Protein AF-A0A3G2HX11-F1 (afdb_monomer_lite)

Foldseek 3Di:
DDCPDCPPFQQCFQDVVVVGHGVLVVLLVLLCVLQPPLSCVQADDPVSSVVVSVVLSVVCVVLVPDPQLLVQLSVQCSVPDPGRDDSVSSNCSSCVCLPLVNLLVQLLQCLVCLVVQHNGDDPDPLSVVLSVVLDSVCSNPDDCVVCVVVSVVSSVVSSVVVDDDDRDGRDPPDPDCPVVDCPVVVVVVVVVVVVVVVVVVPPDPLPVLVVCVVDVPPPDPVSVVVSCVSVPDDD

pLDDT: mean 86.19, std 14.13, range [36.5, 97.56]

Structure (mmCIF, N/CA/C/O backbone):
data_AF-A0A3G2HX11-F1
#
_entry.id   AF-A0A3G2HX11-F1
#
loop_
_atom_site.group_PDB
_atom_site.id
_atom_site.type_symbol
_atom_site.label_atom_id
_atom_site.label_alt_id
_atom_site.label_comp_id
_atom_site.label_asym_id
_atom_site.label_entity_id
_atom_site.label_seq_id
_atom_site.pdbx_PDB_ins_code
_atom_site.Cartn_x
_atom_site.Cartn_y
_atom_site.Cartn_z
_atom_site.occupancy
_atom_site.B_iso_or_equiv
_atom_site.auth_seq_id
_atom_site.auth_comp_id
_atom_site.auth_asym_id
_atom_site.auth_atom_id
_atom_site.pdbx_PDB_model_num
ATOM 1 N N . MET A 1 1 ? -26.407 20.143 -5.490 1.00 38.22 1 MET A N 1
ATOM 2 C CA . MET A 1 1 ? -27.096 18.898 -5.098 1.00 38.22 1 MET A CA 1
ATOM 3 C C . MET A 1 1 ? -26.250 17.729 -5.568 1.00 38.22 1 MET A C 1
ATOM 5 O O . MET A 1 1 ? -26.339 17.367 -6.731 1.00 38.22 1 MET A O 1
ATOM 9 N N . LEU A 1 2 ? -25.375 17.204 -4.711 1.00 36.50 2 LEU A N 1
ATOM 10 C CA . LEU A 1 2 ? -24.651 15.960 -4.971 1.00 36.50 2 LEU A CA 1
ATOM 11 C C . LEU A 1 2 ? -25.013 15.007 -3.839 1.00 36.50 2 LEU A C 1
ATOM 13 O O . LEU A 1 2 ? -24.386 14.991 -2.791 1.00 36.50 2 LEU A O 1
ATOM 17 N N . SER A 1 3 ? -26.112 14.289 -4.053 1.00 45.91 3 SER A N 1
ATOM 18 C CA . SER A 1 3 ? -26.428 13.069 -3.323 1.00 45.91 3 SER A CA 1
ATOM 19 C C . SER A 1 3 ? -25.512 11.987 -3.894 1.00 45.91 3 SER A C 1
ATOM 21 O O . SER A 1 3 ? -25.866 11.263 -4.822 1.00 45.91 3 SER A O 1
ATOM 23 N N . THR A 1 4 ? -24.269 11.951 -3.422 1.00 46.44 4 THR A N 1
ATOM 24 C CA . THR A 1 4 ? -23.484 10.718 -3.440 1.00 46.44 4 THR A CA 1
ATOM 25 C C . THR A 1 4 ? -24.174 9.799 -2.453 1.00 46.44 4 THR A C 1
ATOM 27 O O . THR A 1 4 ? -24.177 10.078 -1.260 1.00 46.44 4 THR A O 1
ATOM 30 N N . PHE A 1 5 ? -24.859 8.789 -2.983 1.00 45.25 5 PHE A N 1
ATOM 31 C CA . PHE A 1 5 ? -25.485 7.704 -2.240 1.00 45.25 5 PHE A CA 1
ATOM 32 C C . PHE A 1 5 ? -24.711 7.404 -0.953 1.00 45.25 5 PHE A C 1
ATOM 34 O O . PHE A 1 5 ? -23.539 7.034 -1.028 1.00 45.25 5 PHE A O 1
ATOM 41 N N . GLU A 1 6 ? -25.376 7.566 0.193 1.00 55.50 6 GLU A N 1
ATOM 42 C CA . GLU A 1 6 ? -24.934 7.127 1.519 1.00 55.50 6 GLU A CA 1
ATOM 43 C C . GLU A 1 6 ? -24.780 5.601 1.500 1.00 55.50 6 GLU A C 1
ATOM 45 O O . GLU A 1 6 ? -25.614 4.840 1.994 1.00 55.50 6 GLU A O 1
ATOM 50 N N . ARG A 1 7 ? -23.741 5.106 0.829 1.00 64.00 7 ARG A N 1
ATOM 51 C CA . ARG A 1 7 ? -23.383 3.702 0.889 1.00 64.00 7 ARG A CA 1
ATOM 52 C C . ARG A 1 7 ? -22.683 3.520 2.219 1.00 64.00 7 ARG A C 1
ATOM 54 O O . ARG A 1 7 ? -21.482 3.715 2.326 1.00 64.00 7 ARG A O 1
ATOM 61 N N . GLU A 1 8 ? -23.470 3.160 3.221 1.00 78.69 8 GLU A N 1
ATOM 62 C CA . GLU A 1 8 ? -22.969 2.816 4.543 1.00 78.69 8 GLU A CA 1
ATOM 63 C C . GLU A 1 8 ? -21.827 1.794 4.416 1.00 78.69 8 GLU A C 1
ATOM 65 O O . GLU A 1 8 ? -22.015 0.689 3.873 1.00 78.69 8 GLU A O 1
ATOM 70 N N . SER A 1 9 ? -20.645 2.208 4.879 1.00 89.88 9 SER A N 1
ATOM 71 C CA . SER A 1 9 ? -19.404 1.444 4.812 1.00 89.88 9 SER A CA 1
ATOM 72 C C . SER A 1 9 ? -19.581 0.062 5.436 1.00 89.88 9 SER A C 1
ATOM 74 O O . SER A 1 9 ? -20.204 -0.092 6.488 1.00 89.88 9 SER A O 1
ATOM 76 N N . ALA A 1 10 ? -19.002 -0.970 4.817 1.00 92.62 10 ALA A N 1
ATOM 77 C CA . ALA A 1 10 ? -19.034 -2.318 5.386 1.00 92.62 10 ALA A CA 1
ATOM 78 C C . ALA A 1 10 ? -18.321 -2.393 6.750 1.00 92.62 10 ALA A C 1
ATOM 80 O O . ALA A 1 10 ? -18.626 -3.276 7.551 1.00 92.62 10 ALA A O 1
ATOM 81 N N . TRP A 1 11 ? -17.409 -1.457 7.022 1.00 95.12 11 TRP A N 1
ATOM 82 C CA . TRP A 1 11 ? -16.650 -1.358 8.266 1.00 95.12 11 TRP A CA 1
ATOM 83 C C . TRP A 1 11 ? -17.492 -0.930 9.468 1.00 95.12 11 TRP A C 1
ATOM 85 O O . TRP A 1 11 ? -17.184 -1.322 10.596 1.00 95.12 11 TRP A O 1
ATOM 95 N N . LEU A 1 12 ? -18.569 -0.183 9.215 1.00 95.12 12 LEU A N 1
ATOM 96 C CA . LEU A 1 12 ? -19.490 0.345 10.225 1.00 95.12 12 LEU A CA 1
ATOM 97 C C . LEU A 1 12 ? -20.707 -0.561 10.451 1.00 95.12 12 LEU A C 1
ATOM 99 O O . LEU A 1 12 ? -21.551 -0.272 11.293 1.00 95.12 12 LEU A O 1
ATOM 103 N N . LYS A 1 13 ? -20.802 -1.687 9.735 1.00 94.25 13 LYS A N 1
ATOM 104 C CA . LYS A 1 13 ? -21.918 -2.624 9.888 1.00 94.25 13 LYS A CA 1
ATOM 105 C C . LYS A 1 13 ? -21.664 -3.614 11.025 1.00 94.25 13 LYS A C 1
ATOM 107 O O . LYS A 1 13 ? -20.569 -4.180 11.099 1.00 94.25 13 LYS A O 1
ATOM 112 N N . PRO A 1 14 ? -22.675 -3.894 11.866 1.00 94.25 14 PRO A N 1
ATOM 113 C CA . PRO A 1 14 ? -22.626 -4.961 12.857 1.00 94.25 14 PRO A CA 1
ATOM 114 C C . PRO A 1 14 ? -22.234 -6.308 12.248 1.00 94.25 14 PRO A C 1
ATOM 116 O O . PRO A 1 14 ? -22.849 -6.782 11.289 1.00 94.25 14 PRO A O 1
ATOM 119 N N . VAL A 1 15 ? -21.235 -6.963 12.836 1.00 93.75 15 VAL A N 1
ATOM 120 C CA . VAL A 1 15 ? -20.784 -8.290 12.418 1.00 93.75 15 VAL A CA 1
ATOM 121 C C . VAL A 1 15 ? -21.234 -9.321 13.458 1.00 93.75 15 VAL A C 1
ATOM 123 O O . VAL A 1 15 ? -20.793 -9.262 14.607 1.00 93.75 15 VAL A O 1
ATOM 126 N N . PRO A 1 16 ? -22.042 -10.336 13.088 1.00 92.50 16 PRO A N 1
ATOM 127 C CA . PRO A 1 16 ? -22.507 -11.358 14.033 1.00 92.50 16 PRO A CA 1
ATOM 128 C C . PRO A 1 16 ? -21.378 -12.114 14.746 1.00 92.50 16 PRO A C 1
ATOM 130 O O . PRO A 1 16 ? -21.510 -12.481 15.905 1.00 92.50 16 PRO A O 1
ATOM 133 N N . LYS A 1 17 ? -20.237 -12.310 14.070 1.00 92.12 17 LYS A N 1
ATOM 134 C CA . LYS A 1 17 ? -19.042 -12.957 14.647 1.00 92.12 17 LYS A CA 1
ATOM 135 C C . LYS A 1 17 ? -18.346 -12.126 15.732 1.00 92.12 17 LYS A C 1
ATOM 137 O O . LYS A 1 17 ? -17.445 -12.642 16.382 1.00 92.12 17 LYS A O 1
ATOM 142 N N . LEU A 1 18 ? -18.710 -10.854 15.872 1.00 92.50 18 LEU A N 1
ATOM 143 C CA . LEU A 1 18 ? -18.161 -9.916 16.849 1.00 92.50 18 LEU A CA 1
ATOM 144 C C . LEU A 1 18 ? -19.229 -9.496 17.870 1.00 92.50 18 LEU A C 1
ATOM 146 O O . LEU A 1 18 ? -19.183 -8.382 18.382 1.00 92.50 18 LEU A O 1
ATOM 150 N N . ASP A 1 19 ? -20.210 -10.366 18.131 1.00 93.25 19 ASP A N 1
ATOM 151 C CA . ASP A 1 19 ? -21.323 -10.116 19.056 1.00 93.25 19 ASP A CA 1
ATOM 152 C C . ASP A 1 19 ? -22.126 -8.850 18.706 1.00 93.25 19 ASP A C 1
ATOM 154 O O . ASP A 1 19 ? -22.576 -8.111 19.578 1.00 93.25 19 ASP A O 1
ATOM 158 N N . GLY A 1 20 ? -22.280 -8.575 17.405 1.00 92.44 20 GLY A N 1
ATOM 159 C CA . GLY A 1 20 ? -22.989 -7.395 16.904 1.00 92.44 20 GLY A CA 1
ATOM 160 C C . GLY A 1 20 ? -22.144 -6.121 16.845 1.00 92.44 20 GLY A C 1
ATOM 161 O O . GLY A 1 20 ? -22.658 -5.095 16.412 1.00 92.44 20 GLY A O 1
ATOM 162 N N . LYS A 1 21 ? -20.858 -6.177 17.210 1.00 93.94 21 LYS A N 1
ATOM 163 C CA . LYS A 1 21 ? -19.935 -5.048 17.038 1.00 93.94 21 LYS A CA 1
ATOM 164 C C . LYS A 1 21 ? -19.529 -4.855 15.582 1.00 93.94 21 LYS A C 1
ATOM 166 O O . LYS A 1 21 ? -19.492 -5.810 14.798 1.00 93.94 21 LYS A O 1
ATOM 171 N N . THR A 1 22 ? -19.177 -3.628 15.234 1.00 96.31 22 THR A N 1
ATOM 172 C CA . THR A 1 22 ? -18.618 -3.267 13.930 1.00 96.31 22 THR A CA 1
ATOM 173 C C . THR A 1 22 ? -17.140 -3.661 13.835 1.00 96.31 22 THR A C 1
ATOM 175 O O . THR A 1 22 ? -16.475 -3.980 14.830 1.00 96.31 22 THR A O 1
ATOM 178 N N . LEU A 1 23 ? -16.586 -3.646 12.618 1.00 96.31 23 LEU A N 1
ATOM 179 C CA . LEU A 1 23 ? -15.148 -3.858 12.431 1.00 96.31 23 LEU A CA 1
ATOM 180 C C . LEU A 1 23 ? -14.331 -2.689 13.000 1.00 96.31 23 LEU A C 1
ATOM 182 O O . LEU A 1 23 ? -13.232 -2.923 13.506 1.00 96.31 23 LEU A O 1
ATOM 186 N N . MET A 1 24 ? -14.870 -1.466 12.966 1.00 96.75 24 MET A N 1
ATOM 187 C CA . MET A 1 24 ? -14.227 -0.282 13.547 1.00 96.75 24 MET A CA 1
ATOM 188 C C . MET A 1 24 ? -14.180 -0.337 15.074 1.00 96.75 24 MET A C 1
ATOM 190 O O . MET A 1 24 ? -13.116 -0.120 15.654 1.00 96.75 24 MET A O 1
ATOM 194 N N . GLU A 1 25 ? -15.267 -0.747 15.728 1.00 95.75 25 GLU A N 1
ATOM 195 C CA . GLU A 1 25 ? -15.294 -0.963 17.180 1.00 95.75 25 GLU A CA 1
ATOM 196 C C . GLU A 1 25 ? -14.310 -2.063 17.597 1.00 95.75 25 GLU A C 1
ATOM 198 O O . GLU A 1 25 ? -13.615 -1.966 18.614 1.00 95.75 25 GLU A O 1
ATOM 203 N N . HIS A 1 26 ? -14.213 -3.125 16.790 1.00 96.12 26 HIS A N 1
ATOM 204 C CA . HIS A 1 26 ? -13.222 -4.165 17.020 1.00 96.12 26 HIS A CA 1
ATOM 205 C C . HIS A 1 26 ? -11.799 -3.627 16.865 1.00 96.12 26 HIS A C 1
ATOM 207 O O . HIS A 1 26 ? -10.971 -3.859 17.747 1.00 96.12 26 HIS A O 1
ATOM 213 N N . LEU A 1 27 ? -11.509 -2.878 15.796 1.00 96.69 27 LEU A N 1
ATOM 214 C CA . LEU A 1 27 ? -10.209 -2.239 15.590 1.00 96.69 27 LEU A CA 1
ATOM 215 C C . LEU A 1 27 ? -9.854 -1.319 16.762 1.00 96.69 27 LEU A C 1
ATOM 217 O O . LEU A 1 27 ? -8.757 -1.440 17.304 1.00 96.69 27 LEU A O 1
ATOM 221 N N . TYR A 1 28 ? -10.789 -0.487 17.220 1.00 95.69 28 TYR A N 1
ATOM 222 C CA . TYR A 1 28 ? -10.599 0.363 18.391 1.00 95.69 28 TYR A CA 1
ATOM 223 C C . TYR A 1 28 ? -10.166 -0.450 19.614 1.00 95.69 28 TYR A C 1
ATOM 225 O O . TYR A 1 28 ? -9.150 -0.139 20.233 1.00 95.69 28 TYR A O 1
ATOM 233 N N . ALA A 1 29 ? -10.880 -1.534 19.935 1.00 94.88 29 ALA A N 1
ATOM 234 C CA . ALA A 1 29 ? -10.547 -2.385 21.077 1.00 94.88 29 ALA A CA 1
ATOM 235 C C . ALA A 1 29 ? -9.164 -3.046 20.934 1.00 94.88 29 ALA A C 1
ATOM 237 O O . ALA A 1 29 ? -8.437 -3.211 21.917 1.00 94.88 29 ALA A O 1
ATOM 238 N N . ARG A 1 30 ? -8.770 -3.417 19.708 1.00 96.00 30 ARG A N 1
ATOM 239 C CA . ARG A 1 30 ? -7.432 -3.962 19.428 1.00 96.00 30 ARG A CA 1
ATOM 240 C C . ARG A 1 30 ? -6.336 -2.911 19.610 1.00 96.00 30 ARG A C 1
ATOM 242 O O . ARG A 1 30 ? -5.292 -3.249 20.166 1.00 96.00 30 ARG A O 1
ATOM 249 N N . MET A 1 31 ? -6.573 -1.674 19.177 1.00 96.19 31 MET A N 1
ATOM 250 C CA . MET A 1 31 ? -5.637 -0.556 19.338 1.00 96.19 31 MET A CA 1
ATOM 251 C C . MET A 1 31 ? -5.525 -0.114 20.798 1.00 96.19 31 MET A C 1
ATOM 253 O O . MET A 1 31 ? -4.416 0.136 21.265 1.00 96.19 31 MET A O 1
ATOM 257 N N . ASP A 1 32 ? -6.629 -0.118 21.548 1.00 94.75 32 ASP A N 1
ATOM 258 C CA . ASP A 1 32 ? -6.630 0.166 22.986 1.00 94.75 32 ASP A CA 1
ATOM 259 C C . ASP A 1 32 ? -5.790 -0.847 23.771 1.00 94.75 32 ASP A C 1
ATOM 261 O O . ASP A 1 32 ? -4.966 -0.479 24.606 1.00 94.75 32 ASP A O 1
ATOM 265 N N . GLY A 1 33 ? -5.939 -2.136 23.454 1.00 94.88 33 GLY A N 1
ATOM 266 C CA . GLY A 1 33 ? -5.116 -3.184 24.056 1.00 94.88 33 GLY A CA 1
ATOM 267 C C . GLY A 1 33 ? -3.636 -3.096 23.669 1.00 94.88 33 GLY A C 1
ATOM 268 O O . GLY A 1 33 ? -2.780 -3.512 24.447 1.00 94.88 33 GLY A O 1
ATOM 269 N N . LEU A 1 34 ? -3.325 -2.567 22.479 1.00 95.06 34 LEU A N 1
ATOM 270 C CA . LEU A 1 34 ? -1.951 -2.400 22.004 1.00 95.06 34 LEU A CA 1
ATOM 271 C C . LEU A 1 34 ? -1.267 -1.164 22.604 1.00 95.06 34 LEU A C 1
ATOM 273 O O . LEU A 1 34 ? -0.078 -1.212 22.914 1.00 95.06 34 LEU A O 1
ATOM 277 N N . TYR A 1 35 ? -2.021 -0.087 22.815 1.00 95.44 35 TYR A N 1
ATOM 278 C CA . TYR A 1 35 ? -1.525 1.176 23.351 1.00 95.44 35 TYR A CA 1
ATOM 279 C C . TYR A 1 35 ? -2.356 1.649 24.554 1.00 95.44 35 TYR A C 1
ATOM 281 O O . TYR A 1 35 ? -3.013 2.697 24.472 1.00 95.44 35 TYR A O 1
ATOM 289 N N . PRO A 1 36 ? -2.319 0.924 25.690 1.00 91.56 36 PRO A N 1
ATOM 290 C CA . PRO A 1 36 ? -3.173 1.230 26.830 1.00 91.56 36 PRO A CA 1
ATOM 291 C C . PRO A 1 36 ? -2.977 2.667 27.321 1.00 91.56 36 PRO A C 1
ATOM 293 O O . PRO A 1 36 ? -1.852 3.138 27.497 1.00 91.56 36 PRO A O 1
ATOM 296 N N . GLY A 1 37 ? -4.083 3.384 27.521 1.00 90.75 37 GLY A N 1
ATOM 297 C CA . GLY A 1 37 ? -4.095 4.782 27.969 1.00 90.75 37 GLY A CA 1
ATOM 298 C C . GLY A 1 37 ? -3.752 5.798 26.873 1.00 90.75 37 GLY A C 1
ATOM 299 O O . GLY A 1 37 ? -4.481 6.775 26.719 1.00 90.75 37 GLY A O 1
ATOM 300 N N . LYS A 1 38 ? -2.711 5.543 26.068 1.00 93.81 38 LYS A N 1
ATOM 301 C CA . LYS A 1 38 ? -2.293 6.415 24.953 1.00 93.81 38 LYS A CA 1
ATOM 302 C C . LYS A 1 38 ? -3.322 6.464 23.824 1.00 93.81 38 LYS A C 1
ATOM 304 O O . LYS A 1 38 ? -3.525 7.510 23.222 1.00 93.81 38 LYS A O 1
ATOM 309 N N . TRP A 1 39 ? -3.964 5.336 23.513 1.00 94.12 39 TRP A N 1
ATOM 310 C CA . TRP A 1 39 ? -5.002 5.316 22.483 1.00 94.12 39 TRP A CA 1
ATOM 311 C C . TRP A 1 39 ? -6.229 6.104 22.928 1.00 94.12 39 TRP A C 1
ATOM 313 O O . TRP A 1 39 ? -6.679 6.996 22.216 1.00 94.12 39 TRP A O 1
ATOM 323 N N . LYS A 1 40 ? -6.711 5.855 24.153 1.00 90.94 40 LYS A N 1
ATOM 324 C CA . LYS A 1 40 ? -7.877 6.556 24.713 1.00 90.94 40 LYS A CA 1
ATOM 325 C C . LYS A 1 40 ? -7.694 8.066 24.771 1.00 90.94 40 LYS A C 1
ATOM 327 O O . LYS A 1 40 ? -8.660 8.783 24.540 1.00 90.94 40 LYS A O 1
ATOM 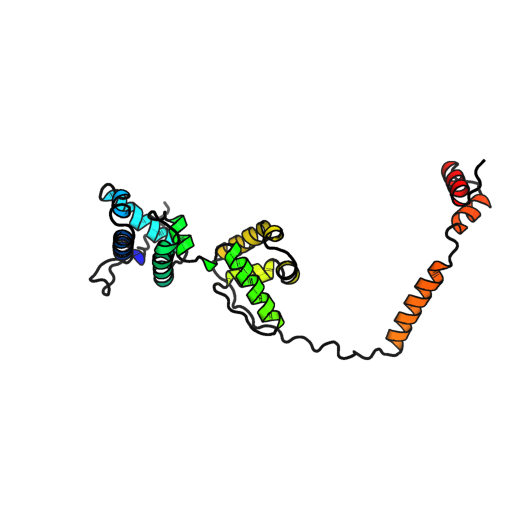332 N N . SER A 1 41 ? -6.480 8.559 25.037 1.00 92.25 41 SER A N 1
ATOM 333 C CA . SER A 1 41 ? -6.230 10.005 25.102 1.00 92.25 41 SER A CA 1
ATOM 334 C C . SER A 1 41 ? -6.471 10.745 23.782 1.00 92.25 41 SER A C 1
ATOM 336 O O . SER A 1 41 ? -6.628 11.961 23.812 1.00 92.25 41 SER A O 1
ATOM 338 N N . ASN A 1 42 ? -6.549 10.041 22.646 1.00 89.19 42 ASN A N 1
ATOM 339 C CA . ASN A 1 42 ? -6.868 10.648 21.351 1.00 89.19 42 ASN A CA 1
ATOM 340 C C . ASN A 1 42 ? -8.365 10.970 21.184 1.00 89.19 42 ASN A C 1
ATOM 342 O O . ASN A 1 42 ? -8.733 11.702 20.268 1.00 89.19 42 ASN A O 1
ATOM 346 N N . PHE A 1 43 ? -9.232 10.443 22.055 1.00 91.31 43 PHE A N 1
ATOM 347 C CA . PHE A 1 43 ? -10.685 10.516 21.908 1.00 91.31 43 PHE A CA 1
ATOM 348 C C . PHE A 1 43 ? -11.302 11.309 23.057 1.00 91.31 43 PHE A C 1
ATOM 350 O O . PHE A 1 43 ? -11.638 10.764 24.109 1.00 91.31 43 PHE A O 1
ATOM 357 N N . VAL A 1 44 ? -11.459 12.618 22.855 1.00 89.81 44 VAL A N 1
ATOM 358 C CA . VAL A 1 44 ? -12.133 13.496 23.818 1.00 89.81 44 VAL A CA 1
ATOM 359 C C . VAL A 1 44 ? -13.594 13.665 23.404 1.00 89.81 44 VAL A C 1
ATOM 361 O O . VAL A 1 44 ? -13.924 14.484 22.550 1.00 89.81 44 VAL A O 1
ATOM 364 N N . GLY A 1 45 ? -14.470 12.876 24.028 1.00 87.75 45 GLY A N 1
ATOM 365 C CA . GLY A 1 45 ? -15.914 12.903 23.792 1.00 87.75 45 GLY A CA 1
ATOM 366 C C . GLY A 1 45 ? -16.385 12.010 22.639 1.00 87.75 45 GLY A C 1
ATOM 367 O O . GLY A 1 45 ? -15.599 11.495 21.846 1.00 87.75 45 GLY A O 1
ATOM 368 N N . GLU A 1 46 ? -17.701 11.828 22.555 1.00 86.75 46 GLU A N 1
ATOM 369 C CA . GLU A 1 46 ? -18.352 10.907 21.609 1.00 86.75 46 GLU A CA 1
ATOM 370 C C . GLU A 1 46 ? -18.159 11.323 20.141 1.00 86.75 46 GLU A C 1
ATOM 372 O O . GLU A 1 46 ? -17.918 10.482 19.277 1.00 86.75 46 GLU A O 1
ATOM 377 N N . 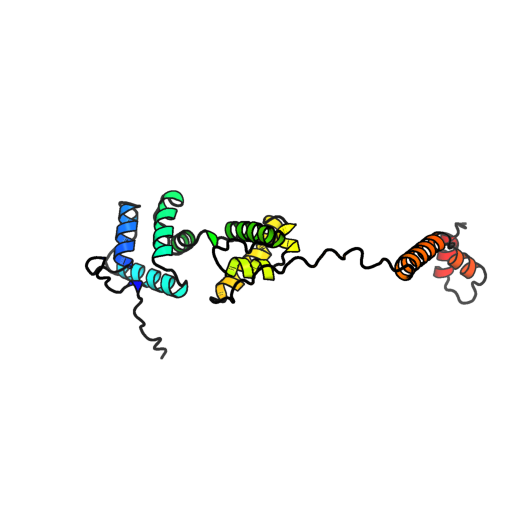ALA A 1 47 ? -18.151 12.631 19.864 1.00 90.38 47 ALA A N 1
ATOM 378 C CA . ALA A 1 47 ? -17.918 13.157 18.520 1.00 90.38 47 ALA A CA 1
ATOM 379 C C . ALA A 1 47 ? -16.528 12.790 17.970 1.00 90.38 47 ALA A C 1
ATOM 381 O O . ALA A 1 47 ? -16.393 12.518 16.781 1.00 90.38 47 ALA A O 1
ATOM 382 N N . ALA A 1 48 ? -15.495 12.741 18.821 1.00 91.56 48 ALA A N 1
ATOM 383 C CA . ALA A 1 48 ? -14.147 12.367 18.392 1.00 91.56 48 ALA A CA 1
ATOM 384 C C . ALA A 1 48 ? -14.076 10.897 17.952 1.00 91.56 48 ALA A C 1
ATOM 386 O O . ALA A 1 48 ? -13.410 10.582 16.968 1.00 91.56 48 ALA A O 1
ATOM 387 N N . MET A 1 49 ? -14.789 10.016 18.659 1.00 91.88 49 MET A N 1
ATOM 388 C CA . MET A 1 49 ? -14.889 8.600 18.308 1.00 91.88 49 MET A CA 1
ATOM 389 C C . MET A 1 49 ? -15.632 8.413 16.982 1.00 91.88 49 MET A C 1
ATOM 391 O O . MET A 1 49 ? -15.092 7.797 16.070 1.00 91.88 49 MET A O 1
ATOM 395 N N . SER A 1 50 ? -16.811 9.026 16.838 1.00 91.25 50 SER A N 1
ATOM 396 C CA . SER A 1 50 ? -17.609 8.941 15.605 1.00 91.25 50 SER A CA 1
ATOM 397 C C . SER A 1 50 ? -16.853 9.479 14.382 1.00 91.25 50 SER A C 1
ATOM 399 O O . SER A 1 50 ? -16.807 8.826 13.341 1.00 91.25 50 SER A O 1
ATOM 401 N N . ASN A 1 51 ? -16.167 10.620 14.524 1.00 92.75 51 ASN A N 1
ATOM 402 C CA . ASN A 1 51 ? -15.350 11.187 13.449 1.00 92.75 51 ASN A CA 1
ATOM 403 C C . ASN A 1 51 ? -14.190 10.266 13.053 1.00 92.75 51 ASN A C 1
ATOM 405 O O . ASN A 1 51 ? -13.867 10.158 11.873 1.00 92.75 51 ASN A O 1
ATOM 409 N N . TRP A 1 52 ? -13.550 9.612 14.025 1.00 95.00 52 TRP A N 1
ATOM 410 C CA . TRP A 1 52 ? -12.482 8.655 13.747 1.00 95.00 52 TRP A CA 1
ATOM 411 C C . TRP A 1 52 ? -13.001 7.422 13.009 1.00 95.00 52 TRP A C 1
ATOM 413 O O . TRP A 1 52 ? -12.403 7.036 12.007 1.00 95.00 52 TRP A O 1
ATOM 423 N N . GLU A 1 53 ? -14.111 6.837 13.469 1.00 94.50 53 GLU A N 1
ATOM 424 C CA . GLU A 1 53 ? -14.713 5.664 12.832 1.00 94.50 53 GLU A CA 1
ATOM 425 C C . GLU A 1 53 ? -15.083 5.950 11.378 1.00 94.50 53 GLU A C 1
ATOM 427 O O . GLU A 1 53 ? -14.718 5.171 10.499 1.00 94.50 53 GLU A O 1
ATOM 432 N N . GLN A 1 54 ? -15.742 7.084 11.121 1.00 94.12 54 GLN A N 1
ATOM 433 C CA . GLN A 1 54 ? -16.142 7.493 9.774 1.00 94.12 54 GLN A CA 1
ATOM 434 C C . GLN A 1 54 ? -14.928 7.751 8.881 1.00 94.12 54 GLN A C 1
ATOM 436 O O . GLN A 1 54 ? -14.801 7.118 7.837 1.00 94.12 54 GLN A O 1
ATOM 441 N N . ALA A 1 55 ? -13.989 8.596 9.318 1.00 94.25 55 ALA A N 1
ATOM 442 C CA . ALA A 1 55 ? -12.829 8.958 8.504 1.00 94.25 55 ALA A CA 1
ATOM 443 C C . ALA A 1 55 ? -11.945 7.747 8.160 1.00 94.25 55 ALA A C 1
ATOM 445 O O . ALA A 1 55 ? -11.405 7.655 7.059 1.00 94.25 55 ALA A O 1
ATOM 446 N N . TRP A 1 56 ? -11.777 6.807 9.095 1.00 97.06 56 TRP A N 1
ATOM 447 C CA . TRP A 1 56 ? -10.997 5.595 8.840 1.00 97.06 56 TRP A CA 1
ATOM 448 C C . TRP A 1 56 ? -11.759 4.596 7.969 1.00 97.06 56 TRP A C 1
ATOM 450 O O . TRP A 1 56 ? -11.148 3.989 7.094 1.00 97.06 56 TRP A O 1
ATOM 460 N N . ALA A 1 57 ? -13.069 4.432 8.172 1.00 96.69 57 ALA A N 1
ATOM 461 C CA . ALA A 1 57 ? -13.895 3.560 7.340 1.00 96.69 57 ALA A CA 1
ATOM 462 C C . ALA A 1 57 ? -13.943 4.037 5.879 1.00 96.69 57 ALA A C 1
ATOM 464 O O . ALA A 1 57 ? -13.771 3.224 4.972 1.00 96.69 57 ALA A O 1
ATOM 465 N N . GLU A 1 58 ? -14.106 5.345 5.657 1.00 95.00 58 GLU A N 1
ATOM 466 C CA . GLU A 1 58 ? -14.051 5.966 4.328 1.00 95.00 58 GLU A CA 1
ATOM 467 C C . GLU A 1 58 ? -12.700 5.708 3.659 1.00 95.00 58 GLU A C 1
ATOM 469 O O . GLU A 1 58 ? -12.652 5.163 2.557 1.00 95.00 58 GLU A O 1
ATOM 474 N N . ALA A 1 59 ? -11.595 5.983 4.359 1.00 95.19 59 ALA A N 1
ATOM 475 C CA . ALA A 1 59 ? -10.260 5.724 3.829 1.00 95.19 59 ALA A CA 1
ATOM 476 C C . ALA A 1 59 ? -10.020 4.234 3.531 1.00 95.19 59 ALA A C 1
ATOM 478 O O . ALA A 1 59 ? -9.374 3.894 2.542 1.00 95.19 59 ALA A O 1
ATOM 479 N N . PHE A 1 60 ? -10.546 3.321 4.354 1.00 96.00 60 PHE A N 1
ATOM 480 C CA . PHE A 1 60 ? -10.440 1.885 4.098 1.00 96.00 60 PHE A CA 1
ATOM 481 C C . PHE A 1 60 ? -11.218 1.454 2.857 1.00 96.00 60 PHE A C 1
ATOM 483 O O . PHE A 1 60 ? -10.730 0.599 2.117 1.00 96.00 60 PHE A O 1
ATOM 490 N N . ASP A 1 61 ? -12.391 2.033 2.613 1.00 93.81 61 ASP A N 1
ATOM 491 C CA . ASP A 1 61 ? -13.162 1.767 1.401 1.00 93.81 61 ASP A CA 1
ATOM 492 C C . ASP A 1 61 ? -12.472 2.348 0.155 1.00 93.81 61 ASP A C 1
ATOM 494 O O . ASP A 1 61 ? -12.358 1.650 -0.854 1.00 93.81 61 ASP A O 1
ATOM 498 N N . GLU A 1 62 ? -11.951 3.577 0.232 1.00 90.62 62 GLU A N 1
ATOM 499 C CA . GLU A 1 62 ? -11.226 4.244 -0.861 1.00 90.62 62 GLU A CA 1
ATOM 500 C C . GLU A 1 62 ? -9.941 3.499 -1.259 1.00 90.62 62 GLU A C 1
ATOM 502 O O . GLU A 1 62 ? -9.678 3.286 -2.443 1.00 90.62 62 GLU A O 1
ATOM 507 N N . GLU A 1 63 ? -9.161 3.047 -0.276 1.00 89.38 63 GLU A N 1
ATOM 508 C CA . GLU A 1 63 ? -7.903 2.310 -0.475 1.00 89.38 63 GLU A CA 1
ATOM 509 C C . GLU A 1 63 ? -8.130 0.803 -0.725 1.00 89.38 63 GLU A C 1
ATOM 511 O O . GLU A 1 63 ? -7.184 0.023 -0.917 1.00 89.38 63 GLU A O 1
ATOM 516 N N . GLY A 1 64 ? -9.388 0.351 -0.687 1.00 91.19 64 GLY A N 1
ATOM 517 C CA . GLY A 1 64 ? -9.758 -1.056 -0.821 1.00 91.19 64 GLY A CA 1
ATOM 518 C C . GLY A 1 64 ? -9.095 -1.945 0.233 1.00 91.19 64 GLY A C 1
ATOM 519 O O . GLY A 1 64 ? -8.715 -3.083 -0.065 1.00 91.19 64 GLY A O 1
ATOM 520 N N . ILE A 1 65 ? -8.877 -1.422 1.441 1.00 94.62 65 ILE A N 1
ATOM 521 C CA . ILE A 1 65 ? -8.362 -2.165 2.592 1.00 94.62 65 ILE A CA 1
ATOM 522 C C . ILE A 1 65 ? -9.327 -3.304 2.908 1.00 94.62 65 ILE A C 1
ATOM 524 O O . ILE A 1 65 ? -10.543 -3.187 2.775 1.00 94.62 65 ILE A O 1
ATOM 528 N N . ARG A 1 66 ? -8.782 -4.449 3.314 1.00 94.31 66 ARG A N 1
ATOM 529 C CA . ARG A 1 66 ? -9.561 -5.626 3.714 1.00 94.31 66 ARG A CA 1
ATOM 530 C C . ARG A 1 66 ? -9.263 -5.986 5.167 1.00 94.31 66 ARG A C 1
ATOM 532 O O . ARG A 1 66 ? -8.186 -5.661 5.665 1.00 94.31 66 ARG A O 1
ATOM 539 N N . PRO A 1 67 ? -10.135 -6.749 5.852 1.00 94.44 67 PRO A N 1
ATOM 540 C CA . PRO A 1 67 ? -9.886 -7.167 7.236 1.00 94.44 67 PRO A CA 1
ATOM 541 C C . PRO A 1 67 ? -8.541 -7.881 7.455 1.00 94.44 67 PRO A C 1
ATOM 543 O O . PRO A 1 67 ? -7.935 -7.749 8.515 1.00 94.44 67 PRO A O 1
ATOM 546 N N . VAL A 1 68 ? -8.042 -8.604 6.445 1.00 94.44 68 VAL A N 1
ATOM 547 C CA . VAL A 1 68 ? -6.708 -9.228 6.480 1.00 94.44 68 VAL A CA 1
ATOM 548 C C . VAL A 1 68 ? -5.573 -8.196 6.489 1.00 94.44 68 VAL A C 1
ATOM 550 O O . VAL A 1 68 ? -4.592 -8.386 7.205 1.00 94.44 68 VAL A O 1
ATOM 553 N N . ASP A 1 69 ? -5.729 -7.088 5.761 1.00 96.19 69 ASP A N 1
ATOM 554 C CA . ASP A 1 69 ? -4.758 -5.992 5.730 1.00 96.19 69 ASP A CA 1
ATOM 555 C C . ASP A 1 69 ? -4.742 -5.279 7.096 1.00 96.19 69 ASP A C 1
ATOM 557 O O . ASP A 1 69 ? -3.676 -5.033 7.649 1.00 96.19 69 ASP A O 1
ATOM 561 N N . VAL A 1 70 ? -5.913 -5.055 7.711 1.00 96.81 70 VAL A N 1
ATOM 562 C CA . VAL A 1 70 ? -6.030 -4.492 9.074 1.00 96.81 70 VAL A CA 1
ATOM 563 C C . VAL A 1 70 ? -5.381 -5.398 10.121 1.00 96.81 70 VAL A C 1
ATOM 565 O O . VAL A 1 70 ? -4.685 -4.920 11.018 1.00 96.81 70 VAL A O 1
ATOM 568 N N . ALA A 1 71 ? -5.570 -6.716 10.013 1.00 95.75 71 ALA A N 1
ATOM 569 C CA . ALA A 1 71 ? -4.919 -7.669 10.907 1.00 95.75 71 ALA A CA 1
ATOM 570 C C . ALA A 1 71 ? -3.386 -7.589 10.802 1.00 95.75 71 ALA A C 1
ATOM 572 O O . ALA A 1 71 ? -2.705 -7.608 11.832 1.00 95.75 71 ALA A O 1
ATOM 573 N N . LEU A 1 72 ? -2.853 -7.451 9.582 1.00 96.12 72 LEU A N 1
ATOM 574 C CA . LEU A 1 72 ? -1.429 -7.216 9.342 1.00 96.12 72 LEU A CA 1
ATOM 575 C C . LEU A 1 72 ? -0.982 -5.852 9.894 1.00 96.12 72 LEU A C 1
ATOM 577 O O . LEU A 1 72 ? 0.041 -5.784 10.573 1.00 96.12 72 LEU A O 1
ATOM 581 N N . GLY A 1 73 ? -1.787 -4.802 9.705 1.00 97.06 73 GLY A N 1
ATOM 582 C CA . GLY A 1 73 ? -1.571 -3.468 10.267 1.00 97.06 73 GLY A CA 1
ATOM 583 C C . GLY A 1 73 ? -1.380 -3.500 11.778 1.00 97.06 73 GLY A C 1
ATOM 584 O O . GLY A 1 73 ? -0.343 -3.072 12.273 1.00 97.06 73 GLY A O 1
ATOM 585 N N . ILE A 1 74 ? -2.307 -4.127 12.509 1.00 96.69 74 ILE A N 1
ATOM 586 C CA . ILE A 1 74 ? -2.218 -4.295 13.971 1.00 96.69 74 ILE A CA 1
ATOM 587 C C . ILE A 1 74 ? -0.949 -5.062 14.379 1.00 96.69 74 ILE A C 1
ATOM 589 O O . ILE A 1 74 ? -0.332 -4.755 15.404 1.00 96.69 74 ILE A O 1
ATOM 593 N N . GLN A 1 75 ? -0.557 -6.091 13.619 1.00 95.94 75 GLN A N 1
ATOM 594 C CA . GLN A 1 75 ? 0.669 -6.843 13.902 1.00 95.94 75 GLN A CA 1
ATOM 595 C C . GLN A 1 75 ? 1.920 -5.987 13.698 1.00 95.94 75 GLN A C 1
ATOM 597 O O . GLN A 1 75 ? 2.824 -6.025 14.534 1.00 95.94 75 GLN A O 1
ATOM 602 N N . ASN A 1 76 ? 1.955 -5.202 12.626 1.00 96.06 76 ASN A N 1
ATOM 603 C CA . ASN A 1 76 ? 3.070 -4.325 12.296 1.00 96.06 76 ASN A CA 1
ATOM 604 C C . ASN A 1 76 ? 3.179 -3.146 13.264 1.00 96.06 76 ASN A C 1
ATOM 606 O O . ASN A 1 76 ? 4.287 -2.820 13.689 1.00 96.06 76 ASN A O 1
ATOM 610 N N . SER A 1 77 ? 2.055 -2.585 13.719 1.00 96.19 77 SER A N 1
ATOM 611 C CA . SER A 1 77 ? 2.034 -1.497 14.701 1.00 96.19 77 SER A CA 1
ATOM 612 C C . SER A 1 77 ? 2.814 -1.837 15.979 1.00 96.19 77 SER A C 1
ATOM 614 O O . SER A 1 77 ? 3.548 -0.994 16.482 1.00 96.19 77 SER A O 1
ATOM 616 N N . ARG A 1 78 ? 2.777 -3.101 16.434 1.00 92.81 78 ARG A N 1
ATOM 617 C CA . ARG A 1 78 ? 3.551 -3.597 17.598 1.00 92.81 78 ARG A CA 1
ATOM 618 C C . ARG A 1 78 ? 5.062 -3.420 17.476 1.00 92.81 78 ARG A C 1
ATOM 620 O O . ARG A 1 78 ? 5.754 -3.442 18.486 1.00 92.81 78 ARG A O 1
ATOM 627 N N . ARG A 1 79 ? 5.575 -3.382 16.248 1.00 92.38 79 ARG A N 1
ATOM 628 C CA . ARG A 1 79 ? 7.011 -3.318 15.949 1.00 92.38 79 ARG A CA 1
ATOM 629 C C . ARG A 1 79 ? 7.428 -1.949 15.428 1.00 92.38 79 ARG A C 1
ATOM 631 O O . ARG A 1 79 ? 8.585 -1.587 15.582 1.00 92.38 79 ARG A O 1
ATOM 638 N N . MET A 1 80 ? 6.509 -1.239 14.776 1.00 92.69 80 MET A N 1
ATOM 639 C CA . MET A 1 80 ? 6.796 0.010 14.073 1.00 92.69 80 MET A CA 1
ATOM 640 C C . MET A 1 80 ? 6.587 1.256 14.933 1.00 92.69 80 MET A C 1
ATOM 642 O O . MET A 1 80 ? 7.255 2.255 14.681 1.00 92.69 80 MET A O 1
ATOM 646 N N . TYR A 1 81 ? 5.679 1.227 15.918 1.00 95.00 81 TYR A N 1
ATOM 647 C CA . TYR A 1 81 ? 5.275 2.443 16.629 1.00 95.00 81 TYR A CA 1
ATOM 648 C C . TYR A 1 81 ? 5.198 2.251 18.144 1.00 95.00 81 TYR A C 1
ATOM 650 O O . TYR A 1 81 ? 4.500 1.362 18.630 1.00 95.00 81 TYR A O 1
ATOM 658 N N . ASP A 1 82 ? 5.836 3.163 18.883 1.00 93.00 82 ASP A N 1
ATOM 659 C CA . ASP A 1 82 ? 5.730 3.277 20.348 1.00 93.00 82 ASP A CA 1
ATOM 660 C C . ASP A 1 82 ? 4.478 4.054 20.803 1.00 93.00 82 ASP A C 1
ATOM 662 O O . ASP A 1 82 ? 4.070 4.004 21.973 1.00 93.00 82 ASP A O 1
ATOM 666 N N . TRP A 1 83 ? 3.881 4.808 19.881 1.00 94.31 83 TRP A N 1
ATOM 667 C CA . TRP A 1 83 ? 2.653 5.579 20.050 1.00 94.31 83 TRP A CA 1
ATOM 668 C C . TRP 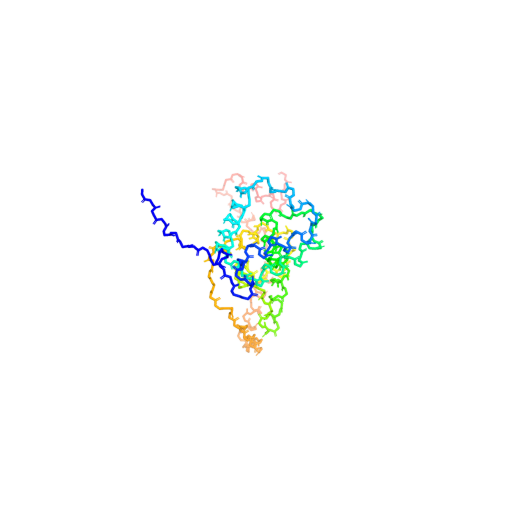A 1 83 ? 1.593 5.096 19.060 1.00 94.31 83 TRP A C 1
ATOM 670 O O . TRP A 1 83 ? 1.955 4.538 18.024 1.00 94.31 83 TRP A O 1
ATOM 680 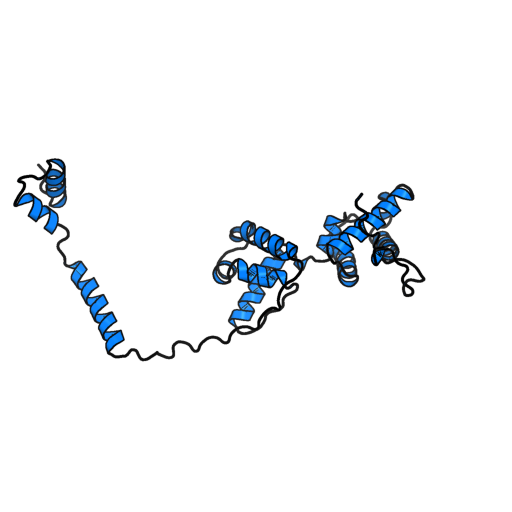N N . PRO A 1 84 ? 0.295 5.284 19.357 1.00 95.06 84 PRO A N 1
ATOM 681 C CA . PRO A 1 84 ? -0.736 4.883 18.422 1.00 95.06 84 PRO A CA 1
ATOM 682 C C . PRO A 1 84 ? -0.560 5.595 17.072 1.00 95.06 84 PRO A C 1
ATOM 684 O O . PRO A 1 84 ? -0.424 6.821 17.063 1.00 95.06 84 PRO A O 1
ATOM 687 N N . PRO A 1 85 ? -0.568 4.854 15.952 1.00 96.38 85 PRO A N 1
ATOM 688 C CA . PRO A 1 85 ? -0.392 5.430 14.630 1.00 96.38 85 PRO A CA 1
ATOM 689 C C . PRO A 1 85 ? -1.570 6.325 14.244 1.00 96.38 85 PRO A C 1
ATOM 691 O O . PRO A 1 85 ? -2.730 6.051 14.567 1.00 96.38 85 PRO A O 1
ATOM 694 N N . SER A 1 86 ? -1.265 7.366 13.478 1.00 95.38 86 SER A N 1
ATOM 695 C CA . SER A 1 86 ? -2.246 8.098 12.679 1.00 95.38 86 SER A CA 1
ATOM 696 C C . SER A 1 86 ? -2.821 7.219 11.557 1.00 95.38 86 SER A C 1
ATOM 698 O O . SER A 1 86 ? -2.288 6.151 11.252 1.00 95.38 86 SER A O 1
ATOM 700 N N . LEU A 1 87 ? -3.889 7.680 10.895 1.00 95.62 87 LEU A N 1
ATOM 701 C CA . LEU A 1 87 ? -4.505 6.961 9.769 1.00 95.62 87 LEU A CA 1
ATOM 702 C C . LEU A 1 87 ? -3.482 6.603 8.681 1.00 95.62 87 LEU A C 1
ATOM 704 O O . LEU A 1 87 ? -3.400 5.457 8.252 1.00 95.62 87 LEU A O 1
ATOM 708 N N . THR A 1 88 ? -2.654 7.566 8.270 1.00 94.56 88 THR A N 1
ATOM 709 C CA . THR A 1 88 ? -1.688 7.372 7.176 1.00 94.56 88 THR A CA 1
ATOM 710 C C . THR A 1 88 ? -0.546 6.433 7.560 1.00 94.56 88 THR A C 1
ATOM 712 O O . THR A 1 88 ? -0.002 5.729 6.713 1.00 94.56 88 THR A O 1
ATOM 715 N N . GLU A 1 89 ? -0.151 6.407 8.832 1.00 96.25 89 GLU A N 1
ATOM 716 C CA . GLU A 1 89 ? 0.810 5.431 9.351 1.00 96.25 89 GLU A CA 1
ATOM 717 C C . GLU A 1 89 ? 0.183 4.040 9.411 1.00 96.25 89 GLU A C 1
ATOM 719 O O . GLU A 1 89 ? 0.795 3.066 8.979 1.00 96.25 89 GLU A O 1
ATOM 724 N N . PHE A 1 90 ? -1.066 3.943 9.868 1.00 97.31 90 PHE A N 1
ATOM 725 C CA . PHE A 1 90 ? -1.761 2.667 9.956 1.00 97.31 90 PHE A CA 1
ATOM 726 C C . PHE A 1 90 ? -2.014 2.042 8.577 1.00 97.31 90 PHE A C 1
ATOM 728 O O . PHE A 1 90 ? -1.792 0.844 8.412 1.00 97.31 90 PHE A O 1
ATOM 735 N N . LEU A 1 91 ? -2.390 2.833 7.565 1.00 96.06 91 LEU A N 1
ATOM 736 C CA . LEU A 1 91 ? -2.536 2.364 6.180 1.00 96.06 91 LEU A CA 1
ATOM 737 C C . LEU A 1 91 ? -1.223 1.784 5.630 1.00 96.06 91 LEU A C 1
ATOM 739 O O . LEU A 1 91 ? -1.214 0.684 5.075 1.00 96.06 91 LEU A O 1
ATOM 743 N N . ARG A 1 92 ? -0.094 2.460 5.873 1.00 94.69 92 ARG A N 1
ATOM 744 C CA . ARG A 1 92 ? 1.238 1.949 5.509 1.00 94.69 92 ARG A CA 1
ATOM 745 C C . ARG A 1 92 ? 1.570 0.650 6.240 1.00 94.69 92 ARG A C 1
ATOM 747 O O . ARG A 1 92 ? 2.034 -0.309 5.627 1.00 94.69 92 ARG A O 1
ATOM 754 N N . ALA A 1 93 ? 1.246 0.566 7.529 1.00 96.44 93 ALA A N 1
ATOM 755 C CA . ALA A 1 93 ? 1.410 -0.660 8.303 1.00 96.44 93 ALA A CA 1
ATOM 756 C C . ALA A 1 93 ? 0.517 -1.811 7.802 1.00 96.44 93 ALA A C 1
ATOM 758 O O . ALA A 1 93 ? 0.901 -2.973 7.946 1.00 96.44 93 ALA A O 1
ATOM 759 N N . CYS A 1 94 ? -0.644 -1.524 7.204 1.00 96.94 94 CYS A N 1
ATOM 760 C CA . CYS A 1 94 ? -1.522 -2.538 6.612 1.00 96.94 94 CYS A CA 1
ATOM 761 C C . CYS A 1 94 ? -0.931 -3.156 5.335 1.00 96.94 94 CYS A C 1
ATOM 763 O O . CYS A 1 94 ? -1.164 -4.334 5.062 1.00 96.94 94 CYS A O 1
ATOM 765 N N . ARG A 1 95 ? -0.158 -2.389 4.555 1.00 95.19 95 ARG A N 1
ATOM 766 C CA . ARG A 1 95 ? 0.436 -2.835 3.282 1.00 95.19 95 ARG A CA 1
ATOM 767 C C . ARG A 1 95 ? 1.907 -2.418 3.151 1.00 95.19 95 ARG A C 1
ATOM 769 O O . ARG A 1 95 ? 2.263 -1.721 2.203 1.00 95.19 95 ARG A O 1
ATOM 776 N N . PRO A 1 96 ? 2.803 -2.892 4.036 1.00 94.44 96 PRO A N 1
ATOM 777 C CA . PRO A 1 96 ? 4.205 -2.461 4.039 1.00 94.44 96 PRO A CA 1
ATOM 778 C C . PRO A 1 96 ? 4.956 -2.863 2.761 1.00 94.44 96 PRO A C 1
ATOM 780 O O . PRO A 1 96 ? 5.955 -2.252 2.407 1.00 94.44 96 PRO A O 1
ATOM 783 N N . TYR A 1 97 ? 4.469 -3.879 2.044 1.00 94.19 97 TYR A N 1
ATOM 784 C CA . TYR A 1 97 ? 5.014 -4.310 0.755 1.00 94.19 97 TYR A CA 1
ATOM 785 C C . TYR A 1 97 ? 4.799 -3.287 -0.373 1.00 94.19 97 TYR A C 1
ATOM 787 O O . TYR A 1 97 ? 5.425 -3.411 -1.420 1.00 94.19 97 TYR A O 1
ATOM 795 N N . LEU A 1 98 ? 3.931 -2.285 -0.176 1.00 95.12 98 LEU A N 1
ATOM 796 C CA . LEU A 1 98 ? 3.737 -1.173 -1.110 1.00 95.12 98 LEU A CA 1
ATOM 797 C C . LEU A 1 98 ? 4.648 0.026 -0.821 1.00 95.12 98 LEU A C 1
ATOM 799 O O . LEU A 1 98 ? 4.666 0.959 -1.626 1.00 95.12 98 LEU A O 1
ATOM 803 N N . GLU A 1 99 ? 5.423 0.013 0.271 1.00 94.12 99 GLU A N 1
ATOM 804 C CA . GLU A 1 99 ? 6.428 1.053 0.497 1.00 94.12 99 GLU A CA 1
ATOM 805 C C . GLU A 1 99 ? 7.447 1.044 -0.655 1.00 94.12 99 GLU A C 1
ATOM 807 O O . GLU A 1 99 ? 7.893 -0.034 -1.066 1.00 94.12 99 GLU A O 1
ATOM 812 N N . PRO A 1 100 ? 7.812 2.209 -1.226 1.00 95.31 100 PRO A N 1
ATOM 813 C CA . PRO A 1 100 ? 8.545 2.244 -2.487 1.00 95.31 100 PRO A CA 1
ATOM 814 C C . PRO A 1 100 ? 9.868 1.477 -2.490 1.00 95.31 100 PRO A C 1
ATOM 816 O O . PRO A 1 100 ? 10.196 0.844 -3.490 1.00 95.31 100 PRO A O 1
ATOM 819 N N . ASP A 1 101 ? 10.621 1.511 -1.397 1.00 95.19 101 ASP A N 1
ATOM 820 C CA . ASP A 1 101 ? 11.878 0.781 -1.249 1.00 95.19 101 ASP A CA 1
ATOM 821 C C . ASP A 1 101 ? 11.644 -0.736 -1.169 1.00 95.19 101 ASP A C 1
ATOM 823 O O . ASP A 1 101 ? 12.278 -1.501 -1.899 1.00 95.19 101 ASP A O 1
ATOM 827 N N . VAL A 1 102 ? 10.682 -1.178 -0.356 1.00 96.00 102 VAL A N 1
ATOM 828 C CA . VAL A 1 102 ? 10.311 -2.594 -0.213 1.00 96.00 102 VAL A CA 1
ATOM 829 C C . VAL A 1 102 ? 9.803 -3.158 -1.541 1.00 96.00 102 VAL A C 1
ATOM 831 O O . VAL A 1 102 ? 10.301 -4.189 -2.009 1.00 96.00 102 VAL A O 1
ATOM 834 N N . ALA A 1 103 ? 8.875 -2.446 -2.183 1.00 97.56 103 ALA A N 1
ATOM 835 C CA . ALA A 1 103 ? 8.311 -2.792 -3.481 1.00 97.56 103 ALA A CA 1
ATOM 836 C C . ALA A 1 103 ? 9.389 -2.855 -4.572 1.00 97.56 103 ALA A C 1
ATOM 838 O O . ALA A 1 103 ? 9.348 -3.735 -5.432 1.00 97.56 103 ALA A O 1
ATOM 839 N N . PHE A 1 104 ? 10.382 -1.957 -4.539 1.00 97.50 104 PHE A N 1
ATOM 840 C CA . PHE A 1 104 ? 11.495 -1.976 -5.490 1.00 97.50 104 PHE A CA 1
ATOM 841 C C . PHE A 1 104 ? 12.313 -3.262 -5.365 1.00 97.50 104 PHE A C 1
ATOM 843 O O . PHE A 1 104 ? 12.575 -3.933 -6.362 1.00 97.50 104 PHE A O 1
ATOM 850 N N . PHE A 1 105 ? 12.705 -3.641 -4.147 1.00 96.75 105 PHE A N 1
ATOM 851 C CA . PHE A 1 105 ? 13.493 -4.858 -3.953 1.00 96.75 105 PHE A CA 1
ATOM 852 C C . PHE A 1 105 ? 12.689 -6.125 -4.248 1.00 96.75 105 PHE A C 1
ATOM 854 O O . PHE A 1 105 ? 13.255 -7.093 -4.758 1.00 96.75 105 PHE A O 1
ATOM 861 N N . GLU A 1 106 ? 11.384 -6.135 -3.966 1.00 97.56 106 GLU A N 1
ATOM 862 C CA . GLU A 1 106 ? 10.490 -7.191 -4.449 1.00 97.56 106 GLU A CA 1
ATOM 863 C C . GLU A 1 106 ? 10.508 -7.276 -5.974 1.00 97.56 106 GLU A C 1
ATOM 865 O O . GLU A 1 106 ? 10.733 -8.353 -6.522 1.00 97.56 106 GLU A O 1
ATOM 870 N N . ALA A 1 107 ? 10.377 -6.140 -6.657 1.00 97.12 107 ALA A N 1
ATOM 871 C CA . ALA A 1 107 ? 10.399 -6.088 -8.107 1.00 97.12 107 ALA A CA 1
ATOM 872 C C . ALA A 1 107 ? 11.713 -6.579 -8.718 1.00 97.12 107 ALA A C 1
ATOM 874 O O . ALA A 1 107 ? 11.686 -7.306 -9.711 1.00 97.12 107 ALA A O 1
ATOM 875 N N . VAL A 1 108 ? 12.855 -6.239 -8.116 1.00 96.38 108 VAL A N 1
ATOM 876 C CA . VAL A 1 108 ? 14.165 -6.764 -8.528 1.00 96.38 108 VAL A CA 1
ATOM 877 C C . VAL A 1 108 ? 14.184 -8.290 -8.419 1.00 96.38 108 VAL A C 1
ATOM 879 O O . VAL A 1 108 ? 14.505 -8.963 -9.399 1.00 96.38 108 VAL A O 1
ATOM 882 N N . ARG A 1 109 ? 13.781 -8.854 -7.269 1.00 96.12 109 ARG A N 1
ATOM 883 C CA . ARG A 1 109 ? 13.728 -10.316 -7.073 1.00 96.12 109 ARG A CA 1
ATOM 884 C C . ARG A 1 109 ? 12.770 -10.987 -8.056 1.00 96.12 109 ARG A C 1
ATOM 886 O O . ARG A 1 109 ? 13.114 -12.010 -8.645 1.00 96.12 109 ARG A O 1
ATOM 893 N N . GLY A 1 110 ? 11.594 -10.399 -8.259 1.00 95.44 110 GLY A N 1
ATOM 894 C CA . GLY A 1 110 ? 10.594 -10.888 -9.199 1.00 95.44 110 GLY A CA 1
ATOM 895 C C . GLY A 1 110 ? 11.116 -10.888 -10.635 1.00 95.44 110 GLY A C 1
ATOM 896 O O . GLY A 1 110 ? 10.985 -11.886 -11.337 1.00 95.44 110 GLY A O 1
ATOM 897 N N . MET A 1 111 ? 11.794 -9.823 -11.068 1.00 94.50 111 MET A N 1
ATOM 898 C CA . MET A 1 111 ? 12.385 -9.762 -12.408 1.00 94.50 111 MET A CA 1
ATOM 899 C C . MET A 1 111 ? 13.555 -10.736 -12.588 1.00 94.50 111 MET A C 1
ATOM 901 O O . MET A 1 111 ? 13.647 -11.358 -13.644 1.00 94.50 111 MET A O 1
ATOM 905 N N . GLN A 1 112 ? 14.388 -10.947 -11.564 1.00 93.81 112 GLN A N 1
ATOM 906 C CA . GLN A 1 112 ? 15.437 -11.976 -11.579 1.00 93.81 112 GLN A CA 1
ATOM 907 C C . GLN A 1 112 ? 14.857 -13.395 -11.662 1.00 93.81 112 GLN A C 1
ATOM 909 O O . GLN A 1 112 ? 15.397 -14.244 -12.369 1.00 93.81 112 GLN A O 1
ATOM 914 N N . ALA A 1 113 ? 13.751 -13.671 -10.963 1.00 92.94 113 ALA A N 1
ATOM 915 C CA . ALA A 1 113 ? 13.043 -14.947 -11.074 1.00 92.94 113 ALA A CA 1
ATOM 916 C C . ALA A 1 113 ? 12.541 -15.183 -12.503 1.00 92.94 113 ALA A C 1
ATOM 918 O O . ALA A 1 113 ? 12.737 -16.257 -13.074 1.00 92.94 113 ALA A O 1
ATOM 919 N N . ARG A 1 114 ? 12.018 -14.133 -13.136 1.00 91.81 114 ARG A N 1
ATOM 920 C CA . ARG A 1 114 ? 11.567 -14.191 -14.529 1.00 91.81 114 ARG A CA 1
ATOM 921 C C . ARG A 1 114 ? 12.694 -14.400 -15.533 1.00 91.81 114 ARG A C 1
ATOM 923 O O . ARG A 1 114 ? 12.443 -15.019 -16.562 1.00 91.81 114 ARG A O 1
ATOM 930 N N . GLU A 1 115 ? 13.923 -13.964 -15.253 1.00 88.94 115 GLU A N 1
ATOM 931 C CA . GLU A 1 115 ? 15.087 -14.325 -16.083 1.00 88.94 115 GLU A CA 1
ATOM 932 C C . GLU A 1 115 ? 15.400 -15.826 -16.047 1.00 88.94 115 GLU A C 1
ATOM 934 O O . GLU A 1 115 ? 15.895 -16.369 -17.033 1.00 88.94 115 GLU A O 1
ATOM 939 N N . ARG A 1 116 ? 15.044 -16.517 -14.958 1.00 88.81 116 ARG A N 1
ATOM 940 C CA . ARG A 1 116 ? 15.146 -17.980 -14.834 1.00 88.81 116 ARG A CA 1
ATOM 941 C C . ARG A 1 116 ? 13.919 -18.732 -15.362 1.00 88.81 116 ARG A C 1
ATOM 943 O O . ARG A 1 116 ? 13.876 -19.953 -15.278 1.00 88.81 116 ARG A O 1
ATOM 950 N N . GLY A 1 117 ? 12.924 -18.025 -15.901 1.00 89.06 117 GLY A N 1
ATOM 951 C CA . GLY A 1 117 ? 11.669 -18.619 -16.372 1.00 89.06 117 GLY A CA 1
ATOM 952 C C . GLY A 1 117 ? 10.626 -18.866 -15.275 1.00 89.06 117 GLY A C 1
ATOM 953 O O . GLY A 1 117 ? 9.604 -19.488 -15.543 1.00 89.06 117 GLY A O 1
ATOM 954 N N . GLU A 1 118 ? 10.836 -18.364 -14.056 1.00 90.75 118 GLU A N 1
ATOM 955 C CA . GLU A 1 118 ? 9.866 -18.440 -12.956 1.00 90.75 118 GLU A CA 1
ATOM 956 C C . GLU A 1 118 ? 8.955 -17.203 -12.960 1.00 90.75 118 GLU A C 1
ATOM 958 O O . GLU A 1 118 ? 9.402 -16.099 -13.258 1.00 90.75 118 GLU A O 1
ATOM 963 N N . ARG A 1 119 ? 7.673 -17.328 -12.590 1.00 87.88 119 ARG A N 1
ATOM 964 C CA . ARG A 1 119 ? 6.745 -16.174 -12.580 1.00 87.88 119 ARG A CA 1
ATOM 965 C C . ARG A 1 119 ? 7.174 -15.058 -11.614 1.00 87.88 119 ARG A C 1
ATOM 967 O O . ARG A 1 119 ? 6.886 -13.885 -11.882 1.00 87.88 119 ARG A O 1
ATOM 974 N N . GLY A 1 120 ? 7.881 -15.433 -10.547 1.00 89.50 120 GLY A N 1
ATOM 975 C CA . GLY A 1 120 ? 8.163 -14.597 -9.384 1.00 89.50 120 GLY A CA 1
ATOM 976 C C . GLY A 1 120 ? 6.970 -14.531 -8.426 1.00 89.50 120 GLY A C 1
ATOM 977 O O . GLY A 1 120 ? 5.826 -14.762 -8.823 1.00 89.50 120 GLY A O 1
ATOM 978 N N . GLU A 1 121 ? 7.251 -14.216 -7.166 1.00 92.44 121 GLU A N 1
ATOM 979 C CA . GLU A 1 121 ? 6.232 -13.897 -6.166 1.00 92.44 121 GLU A CA 1
ATOM 980 C C . GLU A 1 121 ? 5.989 -12.388 -6.167 1.00 92.44 121 GLU A C 1
ATOM 982 O O . GLU A 1 121 ? 6.937 -11.607 -6.085 1.00 92.44 121 GLU A O 1
ATOM 987 N N . TRP A 1 122 ? 4.721 -11.994 -6.278 1.00 95.31 122 TRP A N 1
ATOM 988 C CA . TRP A 1 122 ? 4.301 -10.597 -6.318 1.00 95.31 122 TRP A CA 1
ATOM 989 C C . TRP A 1 122 ? 3.247 -10.377 -5.240 1.00 95.31 122 TRP A C 1
ATOM 991 O O . TRP A 1 122 ? 2.145 -10.922 -5.331 1.00 95.31 122 TRP A O 1
ATOM 1001 N N . SER A 1 123 ? 3.574 -9.572 -4.233 1.00 94.31 123 SER A N 1
ATOM 1002 C CA . SER A 1 123 ? 2.666 -9.199 -3.145 1.00 94.31 123 SER A CA 1
ATOM 1003 C C . SER A 1 123 ? 1.492 -8.376 -3.668 1.00 94.31 123 SER A C 1
ATOM 1005 O O . SER A 1 123 ? 0.394 -8.424 -3.115 1.00 94.31 123 SER A O 1
ATOM 1007 N N . HIS A 1 124 ? 1.715 -7.627 -4.753 1.00 94.38 124 HIS A N 1
ATOM 1008 C CA . HIS A 1 124 ? 0.690 -6.820 -5.394 1.00 94.38 124 HIS A CA 1
ATOM 1009 C C . HIS A 1 124 ? 0.928 -6.673 -6.911 1.00 94.38 124 HIS A C 1
ATOM 1011 O O . HIS A 1 124 ? 2.060 -6.400 -7.320 1.00 94.38 124 HIS A O 1
ATOM 1017 N N . PRO A 1 125 ? -0.115 -6.762 -7.766 1.00 95.38 125 PRO A N 1
ATOM 1018 C CA . PRO A 1 125 ? 0.028 -6.644 -9.223 1.00 95.38 125 PRO A CA 1
ATOM 1019 C C . PRO A 1 125 ? 0.688 -5.342 -9.683 1.00 95.38 125 PRO A C 1
ATOM 1021 O O . PRO A 1 125 ? 1.482 -5.351 -10.623 1.00 95.38 125 PRO A O 1
ATOM 1024 N N . ALA A 1 126 ? 0.402 -4.235 -8.989 1.00 96.25 126 ALA A N 1
ATOM 1025 C CA . ALA A 1 126 ? 1.016 -2.939 -9.275 1.00 96.25 126 ALA A CA 1
ATOM 1026 C C . ALA A 1 126 ? 2.548 -3.014 -9.306 1.00 96.25 126 ALA A C 1
ATOM 1028 O O . ALA A 1 126 ? 3.149 -2.405 -10.177 1.00 96.25 126 ALA A O 1
ATOM 1029 N N . ILE A 1 127 ? 3.175 -3.802 -8.425 1.00 97.44 127 ILE A N 1
ATOM 1030 C CA . ILE A 1 127 ? 4.638 -3.901 -8.321 1.00 97.44 127 ILE A CA 1
ATOM 1031 C C . ILE A 1 127 ? 5.229 -4.470 -9.618 1.00 97.44 127 ILE A C 1
ATOM 1033 O O . ILE A 1 127 ? 6.193 -3.922 -10.158 1.00 97.44 127 ILE A O 1
ATOM 1037 N N . PHE A 1 128 ? 4.610 -5.518 -10.172 1.00 96.81 128 PHE A N 1
ATOM 1038 C CA . PHE A 1 128 ? 5.007 -6.076 -11.465 1.00 96.81 128 PHE A CA 1
ATOM 1039 C C . PHE A 1 128 ? 4.828 -5.061 -12.597 1.00 96.81 128 PHE A C 1
ATOM 1041 O O . PHE A 1 128 ? 5.739 -4.860 -13.403 1.00 96.81 128 PHE A O 1
ATOM 1048 N N . HIS A 1 129 ? 3.669 -4.404 -12.663 1.00 96.69 129 HIS A N 1
ATOM 1049 C CA . HIS A 1 129 ? 3.374 -3.449 -13.733 1.00 96.69 129 HIS A CA 1
ATOM 1050 C C . HIS A 1 129 ? 4.254 -2.197 -13.652 1.00 96.69 129 HIS A C 1
ATOM 1052 O O . HIS A 1 129 ? 4.679 -1.679 -14.684 1.00 96.69 129 HIS A O 1
ATOM 1058 N N . THR A 1 130 ? 4.628 -1.757 -12.450 1.00 97.56 130 THR A N 1
ATOM 1059 C CA . THR A 1 130 ? 5.637 -0.711 -12.244 1.00 97.56 130 THR A CA 1
ATOM 1060 C C . THR A 1 130 ? 6.996 -1.164 -12.767 1.00 97.56 130 THR A C 1
ATOM 1062 O O . THR A 1 130 ? 7.642 -0.427 -13.510 1.00 97.56 130 THR A O 1
ATOM 1065 N N . ALA A 1 131 ? 7.418 -2.385 -12.440 1.00 96.12 131 ALA A N 1
ATOM 1066 C CA . ALA A 1 131 ? 8.679 -2.951 -12.906 1.00 96.12 131 ALA A CA 1
ATOM 1067 C C . ALA A 1 131 ? 8.733 -3.085 -14.438 1.00 96.12 131 ALA A C 1
ATOM 1069 O O . ALA A 1 131 ? 9.748 -2.761 -15.057 1.00 96.12 131 ALA A O 1
ATOM 1070 N N . ALA A 1 132 ? 7.628 -3.500 -15.062 1.00 93.62 132 ALA A N 1
ATOM 1071 C CA . ALA A 1 132 ? 7.493 -3.551 -16.513 1.00 93.62 132 ALA A CA 1
ATOM 1072 C C . ALA A 1 132 ? 7.544 -2.150 -17.150 1.00 93.62 132 ALA A C 1
ATOM 1074 O O . ALA A 1 132 ? 8.215 -1.972 -18.165 1.00 93.62 132 ALA A O 1
ATOM 1075 N N . ALA A 1 133 ? 6.890 -1.155 -16.539 1.00 93.75 133 ALA A N 1
ATOM 1076 C CA . ALA A 1 133 ? 6.850 0.222 -17.033 1.00 93.75 133 ALA A CA 1
ATOM 1077 C C . ALA A 1 133 ? 8.198 0.951 -16.917 1.00 93.75 133 ALA A C 1
ATOM 1079 O O . ALA A 1 133 ? 8.576 1.703 -17.812 1.00 93.75 133 ALA A O 1
ATOM 1080 N N . VAL A 1 134 ? 8.926 0.735 -15.819 1.00 94.12 134 VAL A N 1
ATOM 1081 C CA . VAL A 1 134 ? 10.262 1.312 -15.598 1.00 94.12 134 VAL A CA 1
ATOM 1082 C C . VAL A 1 134 ? 11.321 0.612 -16.457 1.00 94.12 134 VAL A C 1
ATOM 1084 O O . VAL A 1 134 ? 12.291 1.240 -16.874 1.00 94.12 134 VAL A O 1
ATOM 1087 N N . GLY A 1 135 ? 11.103 -0.665 -16.770 1.00 91.75 135 GLY A N 1
ATOM 1088 C CA . GLY A 1 135 ? 11.947 -1.455 -17.652 1.00 91.75 135 GLY A CA 1
ATOM 1089 C C . GLY A 1 135 ? 12.897 -2.372 -16.886 1.00 91.75 135 GLY A C 1
ATOM 1090 O O . GLY A 1 135 ? 13.629 -1.957 -15.987 1.00 91.75 135 GLY A O 1
ATOM 1091 N N . ARG A 1 136 ? 12.925 -3.645 -17.299 1.00 89.62 136 ARG A N 1
ATOM 1092 C CA . ARG A 1 136 ? 13.726 -4.700 -16.659 1.00 89.62 136 ARG A CA 1
ATOM 1093 C C . ARG A 1 136 ? 15.222 -4.380 -16.622 1.00 89.62 136 ARG A C 1
ATOM 1095 O O . ARG A 1 136 ? 15.862 -4.629 -15.610 1.00 89.62 136 ARG A O 1
ATOM 1102 N N . PHE A 1 137 ? 15.782 -3.861 -17.716 1.00 89.62 137 PHE A N 1
ATOM 1103 C CA . PHE A 1 137 ? 17.222 -3.599 -17.802 1.00 89.62 137 PHE A CA 1
ATOM 1104 C C . PHE A 1 137 ? 17.677 -2.589 -16.742 1.00 89.62 137 PHE A C 1
ATOM 1106 O O . PHE A 1 137 ? 18.597 -2.883 -15.985 1.00 89.62 137 PHE A O 1
ATOM 1113 N N . ASP A 1 138 ? 17.001 -1.444 -16.641 1.00 92.19 138 ASP A N 1
ATOM 1114 C CA . ASP A 1 138 ? 17.322 -0.420 -15.643 1.00 92.19 138 ASP A CA 1
ATOM 1115 C C . ASP A 1 138 ? 17.142 -0.959 -14.222 1.00 92.19 138 ASP A C 1
ATOM 1117 O O . ASP A 1 138 ? 18.021 -0.782 -13.382 1.00 92.19 138 ASP A O 1
ATOM 1121 N N . LEU A 1 139 ? 16.044 -1.680 -13.975 1.00 93.44 139 LEU A N 1
ATOM 1122 C CA . LEU A 1 139 ? 15.736 -2.239 -12.660 1.00 93.44 139 LEU A CA 1
ATOM 1123 C C . LEU A 1 139 ? 16.813 -3.214 -12.156 1.00 93.44 139 LEU A C 1
ATOM 1125 O O . LEU A 1 139 ? 17.114 -3.229 -10.967 1.00 93.44 139 LEU A O 1
ATOM 1129 N N . LEU A 1 140 ? 17.394 -4.024 -13.048 1.00 93.56 140 LEU A N 1
ATOM 1130 C CA . LEU A 1 140 ? 18.402 -5.026 -12.686 1.00 93.56 140 LEU A CA 1
ATOM 1131 C C . LEU A 1 140 ? 19.833 -4.475 -12.624 1.00 93.56 140 LEU A C 1
ATOM 1133 O O . LEU A 1 140 ? 20.692 -5.112 -12.019 1.00 93.56 140 LEU A O 1
ATOM 1137 N N . ASN A 1 141 ? 20.102 -3.319 -13.239 1.00 94.31 141 ASN A N 1
ATOM 1138 C CA . ASN A 1 141 ? 21.460 -2.777 -13.369 1.00 94.31 141 ASN A CA 1
ATOM 1139 C C . ASN A 1 141 ? 21.701 -1.474 -12.586 1.00 94.31 141 ASN A C 1
ATOM 1141 O O . ASN A 1 141 ? 22.848 -1.042 -12.489 1.00 94.31 141 ASN A O 1
ATOM 1145 N N . GLN A 1 142 ? 20.665 -0.834 -12.035 1.00 94.19 142 GLN A N 1
ATOM 1146 C CA . GLN A 1 142 ? 20.784 0.430 -11.296 1.00 94.19 142 GLN A CA 1
ATOM 1147 C C . GLN A 1 142 ? 20.411 0.265 -9.820 1.00 94.19 142 GLN A C 1
ATOM 1149 O O . GLN A 1 142 ? 19.520 -0.501 -9.456 1.00 94.19 142 GLN A O 1
ATOM 1154 N N . ALA A 1 143 ? 21.087 1.018 -8.951 1.00 93.12 143 ALA A N 1
ATOM 1155 C CA . ALA A 1 143 ? 20.779 1.026 -7.524 1.00 93.12 143 ALA A CA 1
ATOM 1156 C C . ALA A 1 143 ? 19.476 1.793 -7.240 1.00 93.12 143 ALA A C 1
ATOM 1158 O O . ALA A 1 143 ? 19.160 2.763 -7.932 1.00 93.12 143 ALA A O 1
ATOM 1159 N N . TYR A 1 144 ? 18.767 1.433 -6.160 1.00 93.38 144 TYR A N 1
ATOM 1160 C CA . TYR A 1 144 ? 17.510 2.092 -5.768 1.00 93.38 144 TYR A CA 1
ATOM 1161 C C . TYR A 1 144 ? 17.636 3.621 -5.707 1.00 93.38 144 TYR A C 1
ATOM 1163 O O . TYR A 1 144 ? 16.798 4.320 -6.258 1.00 93.38 144 TYR A O 1
ATOM 1171 N N . GLN A 1 145 ? 18.730 4.144 -5.146 1.00 95.19 145 GLN A N 1
ATOM 1172 C CA . GLN A 1 145 ? 18.979 5.589 -5.027 1.00 95.19 145 GLN A CA 1
ATOM 1173 C C . GLN A 1 145 ? 18.976 6.328 -6.382 1.00 95.19 145 GLN A C 1
ATOM 1175 O O . GLN A 1 145 ? 18.584 7.486 -6.461 1.00 95.19 145 GLN A O 1
ATOM 1180 N N . GLN A 1 146 ? 19.377 5.662 -7.469 1.00 94.69 146 GLN A N 1
ATOM 1181 C CA . GLN A 1 146 ? 19.360 6.230 -8.826 1.00 94.69 146 GLN A CA 1
ATOM 1182 C C . GLN A 1 146 ? 17.973 6.127 -9.483 1.00 94.69 146 GLN A C 1
ATOM 1184 O O . GLN A 1 146 ? 17.637 6.891 -10.392 1.00 94.69 146 GLN A O 1
ATOM 1189 N N . MET A 1 147 ? 17.166 5.168 -9.029 1.00 95.25 147 MET A N 1
ATOM 1190 C CA . MET A 1 147 ? 15.843 4.864 -9.567 1.00 95.25 147 MET A CA 1
ATOM 1191 C C . MET A 1 147 ? 14.705 5.500 -8.772 1.00 95.25 147 MET A C 1
ATOM 1193 O O . MET A 1 147 ? 13.615 5.639 -9.320 1.00 95.25 147 MET A O 1
ATOM 1197 N N . GLU A 1 148 ? 14.940 5.910 -7.525 1.00 95.25 148 GLU A N 1
ATOM 1198 C CA . GLU A 1 148 ? 13.918 6.233 -6.526 1.00 95.25 148 GLU A CA 1
ATOM 1199 C C . GLU A 1 148 ? 12.840 7.182 -7.057 1.00 95.25 148 GLU A C 1
ATOM 1201 O O . GLU A 1 148 ? 11.653 6.874 -6.975 1.00 95.25 148 GLU A O 1
ATOM 1206 N N . GLY A 1 149 ? 13.232 8.307 -7.664 1.00 96.12 149 GLY A N 1
ATOM 1207 C CA . GLY A 1 149 ? 12.275 9.282 -8.192 1.00 96.12 149 GLY A CA 1
ATOM 1208 C C . GLY A 1 149 ? 11.392 8.717 -9.313 1.00 96.12 149 GLY A C 1
ATOM 1209 O O . GLY A 1 149 ? 10.175 8.911 -9.307 1.00 96.12 149 GLY A O 1
ATOM 1210 N N . ARG A 1 150 ? 11.987 7.977 -10.260 1.00 96.00 150 ARG A N 1
ATOM 1211 C CA . ARG A 1 150 ? 11.255 7.330 -11.366 1.00 96.00 150 ARG A CA 1
ATOM 1212 C C . ARG A 1 150 ? 10.365 6.203 -10.849 1.00 96.00 150 ARG A C 1
ATOM 1214 O O . ARG A 1 150 ? 9.212 6.100 -11.259 1.00 96.00 150 ARG A O 1
ATOM 1221 N N . TRP A 1 151 ? 10.895 5.403 -9.930 1.00 97.50 151 TRP A N 1
ATOM 1222 C CA . TRP A 1 151 ? 10.211 4.277 -9.316 1.00 97.50 151 TRP A CA 1
ATOM 1223 C C . TRP A 1 151 ? 8.991 4.723 -8.513 1.00 97.50 151 TRP A C 1
ATOM 1225 O O . TRP A 1 151 ? 7.890 4.274 -8.809 1.00 97.50 151 TRP A O 1
ATOM 1235 N N . LYS A 1 152 ? 9.149 5.666 -7.574 1.00 97.44 152 LYS A N 1
ATOM 1236 C CA . LYS A 1 152 ? 8.042 6.210 -6.767 1.00 97.44 152 LYS A CA 1
ATOM 1237 C C . LYS A 1 152 ? 6.922 6.753 -7.643 1.00 97.44 152 LYS A C 1
ATOM 1239 O O . LYS A 1 152 ? 5.759 6.414 -7.448 1.00 97.44 152 LYS A O 1
ATOM 1244 N N . LYS A 1 153 ? 7.280 7.549 -8.656 1.00 97.12 153 LYS A N 1
ATOM 1245 C CA . LYS A 1 153 ? 6.309 8.105 -9.603 1.00 97.12 153 LYS A CA 1
ATOM 1246 C C . LYS A 1 153 ? 5.547 7.003 -10.342 1.00 97.12 153 LYS A C 1
ATOM 1248 O O . LYS A 1 153 ? 4.328 7.082 -10.453 1.00 97.12 153 LYS A O 1
ATOM 1253 N N . ALA A 1 154 ? 6.252 5.991 -10.844 1.00 97.06 154 ALA A N 1
ATOM 1254 C CA . ALA A 1 154 ? 5.636 4.884 -11.565 1.00 97.06 154 ALA A CA 1
ATOM 1255 C C . ALA A 1 154 ? 4.784 3.989 -10.647 1.00 97.06 154 ALA A C 1
ATOM 1257 O O . ALA A 1 154 ? 3.720 3.541 -11.064 1.00 97.06 154 ALA A O 1
ATOM 1258 N N . LEU A 1 155 ? 5.210 3.756 -9.403 1.00 97.25 155 LEU A N 1
ATOM 1259 C CA . LEU A 1 155 ? 4.459 2.978 -8.419 1.00 97.25 155 LEU A CA 1
ATOM 1260 C C . LEU A 1 155 ? 3.158 3.680 -8.036 1.00 97.25 155 LEU A C 1
ATOM 1262 O O . LEU A 1 155 ? 2.098 3.071 -8.120 1.00 97.25 155 LEU A O 1
ATOM 1266 N N . HIS A 1 156 ? 3.214 4.975 -7.714 1.00 95.25 156 HIS A N 1
ATOM 1267 C CA . HIS A 1 156 ? 2.014 5.761 -7.418 1.00 95.25 156 HIS A CA 1
ATOM 1268 C C . HIS A 1 156 ? 1.052 5.802 -8.608 1.00 95.25 156 HIS A C 1
ATOM 1270 O O . HIS A 1 156 ? -0.151 5.635 -8.431 1.00 95.25 156 HIS A O 1
ATOM 1276 N N . ALA A 1 157 ? 1.573 5.979 -9.828 1.00 95.69 157 ALA A N 1
ATOM 1277 C CA . ALA A 1 157 ? 0.748 5.966 -11.032 1.00 95.69 157 ALA A CA 1
ATOM 1278 C C . ALA A 1 157 ? 0.062 4.610 -11.249 1.00 95.69 157 ALA A C 1
ATOM 1280 O O . ALA A 1 157 ? -1.095 4.582 -11.648 1.00 95.69 157 ALA A O 1
ATOM 1281 N N . GLN A 1 158 ? 0.755 3.501 -10.969 1.00 95.69 158 GLN A N 1
ATOM 1282 C CA . GLN A 1 158 ? 0.158 2.171 -11.043 1.00 95.69 158 GLN A CA 1
ATOM 1283 C C . GLN A 1 158 ? -0.908 1.987 -9.967 1.00 95.69 158 GLN A C 1
ATOM 1285 O O . GLN A 1 158 ? -2.015 1.606 -10.320 1.00 95.69 158 GLN A O 1
ATOM 1290 N N . LEU A 1 159 ? -0.617 2.305 -8.700 1.00 92.81 159 LEU A N 1
ATOM 1291 C CA . LEU A 1 159 ? -1.568 2.222 -7.580 1.00 92.81 159 LEU A CA 1
ATOM 1292 C C . LEU A 1 159 ? -2.856 3.013 -7.841 1.00 92.81 159 LEU A C 1
ATOM 1294 O O . LEU A 1 159 ? -3.941 2.495 -7.595 1.00 92.81 159 LEU A O 1
ATOM 1298 N N . ALA A 1 160 ? -2.746 4.201 -8.439 1.00 91.81 160 ALA A N 1
ATOM 1299 C CA . ALA A 1 160 ? -3.891 5.033 -8.801 1.00 91.81 160 ALA A CA 1
ATOM 1300 C C . ALA A 1 160 ? -4.823 4.413 -9.864 1.00 91.81 160 ALA A C 1
ATOM 1302 O O . ALA A 1 160 ? -5.954 4.872 -10.007 1.00 91.81 160 ALA A O 1
ATOM 1303 N N . LEU A 1 161 ? -4.390 3.387 -10.611 1.00 91.50 161 LEU A N 1
ATOM 1304 C CA . LEU A 1 161 ? -5.265 2.687 -11.562 1.00 91.50 161 LEU A CA 1
ATOM 1305 C C . LEU A 1 161 ? -6.320 1.826 -10.857 1.00 91.50 161 LEU A C 1
ATOM 1307 O O . LEU A 1 161 ? -7.386 1.602 -11.424 1.00 91.50 161 LEU A O 1
ATOM 1311 N N . GLY A 1 162 ? -6.017 1.296 -9.667 1.00 87.06 162 GLY A N 1
ATOM 1312 C CA . GLY A 1 162 ? -6.912 0.436 -8.880 1.00 87.06 162 GLY A CA 1
ATOM 1313 C C . GLY A 1 162 ? -7.228 -0.943 -9.485 1.00 87.06 162 GLY A C 1
ATOM 1314 O O . GLY A 1 162 ? -7.741 -1.815 -8.785 1.00 87.06 162 GLY A O 1
ATOM 1315 N N . ALA A 1 163 ? -6.911 -1.173 -10.760 1.00 89.44 163 ALA A N 1
ATOM 1316 C CA . ALA A 1 163 ? -7.115 -2.435 -11.456 1.00 89.44 163 ALA A CA 1
ATOM 1317 C C . ALA A 1 163 ? -5.967 -2.712 -12.432 1.00 89.44 163 ALA A C 1
ATOM 1319 O O . ALA A 1 163 ? -5.503 -1.822 -13.147 1.00 89.44 163 ALA A O 1
ATOM 1320 N N . TRP A 1 164 ? -5.538 -3.973 -12.489 1.00 94.12 164 TRP A N 1
ATOM 1321 C CA . TRP A 1 164 ? -4.431 -4.421 -13.328 1.00 94.12 164 TRP A CA 1
ATOM 1322 C C . TRP A 1 164 ? -4.817 -5.678 -14.096 1.00 94.12 164 TRP A C 1
ATOM 1324 O O . TRP A 1 164 ? -5.545 -6.514 -13.558 1.00 94.12 164 TRP A O 1
ATOM 1334 N N . PRO A 1 165 ? -4.300 -5.854 -15.322 1.00 92.44 165 PRO A N 1
ATOM 1335 C CA . PRO A 1 165 ? -4.386 -7.137 -15.994 1.00 92.44 165 PRO A CA 1
ATOM 1336 C C . PRO A 1 165 ? -3.525 -8.176 -15.266 1.00 92.44 165 PRO A C 1
ATOM 1338 O O . PRO A 1 165 ? -2.565 -7.834 -14.560 1.00 92.44 165 PRO A O 1
ATOM 1341 N N . ASP A 1 166 ? -3.853 -9.448 -15.485 1.00 92.56 166 ASP A N 1
ATOM 1342 C CA . ASP A 1 166 ? -3.104 -10.564 -14.920 1.00 92.56 166 ASP A CA 1
ATOM 1343 C C . ASP A 1 166 ? -1.621 -10.494 -15.291 1.00 92.56 166 ASP A C 1
ATOM 1345 O O . ASP A 1 166 ? -1.241 -10.147 -16.412 1.00 92.56 166 ASP A O 1
ATOM 1349 N N . ILE A 1 167 ? -0.769 -10.850 -14.327 1.00 93.31 167 ILE A N 1
ATOM 1350 C CA . ILE A 1 167 ? 0.675 -10.921 -14.544 1.00 93.31 167 ILE A CA 1
ATOM 1351 C C . ILE A 1 167 ? 0.948 -12.090 -15.501 1.00 93.31 167 ILE A C 1
ATOM 1353 O O . ILE A 1 167 ? 0.704 -13.237 -15.097 1.00 93.31 167 ILE A O 1
ATOM 1357 N N . PRO A 1 168 ? 1.473 -11.836 -16.717 1.00 90.44 168 PRO A N 1
ATOM 1358 C CA . PRO A 1 168 ? 1.714 -12.876 -17.708 1.00 90.44 168 PRO A CA 1
ATOM 1359 C C . PRO A 1 168 ? 2.800 -13.841 -17.233 1.00 90.44 168 PRO A C 1
ATOM 1361 O O . PRO A 1 168 ? 3.704 -13.462 -16.478 1.00 90.44 168 PRO A O 1
ATOM 1364 N N . ASP A 1 169 ? 2.775 -15.077 -17.718 1.00 88.31 169 ASP A N 1
ATOM 1365 C CA . ASP A 1 169 ? 3.864 -16.021 -17.470 1.00 88.31 169 ASP A CA 1
ATOM 1366 C C . ASP A 1 169 ? 5.145 -15.603 -18.212 1.00 88.31 169 ASP A C 1
ATOM 1368 O O . ASP A 1 169 ? 5.086 -14.868 -19.206 1.00 88.31 169 ASP A O 1
ATOM 1372 N N . PRO A 1 170 ? 6.336 -15.963 -17.702 1.00 85.62 170 PRO A N 1
ATOM 1373 C CA . PRO A 1 170 ? 7.590 -15.655 -18.377 1.00 85.62 170 PRO A CA 1
ATOM 1374 C C . PRO A 1 170 ? 7.616 -16.317 -19.752 1.00 85.62 170 PRO A C 1
ATOM 1376 O O . PRO A 1 170 ? 7.388 -17.519 -19.875 1.00 85.62 170 PRO A O 1
ATOM 1379 N N . ALA A 1 171 ? 7.909 -15.534 -20.792 1.00 76.31 171 ALA A N 1
ATOM 1380 C CA . ALA A 1 171 ? 8.134 -16.107 -22.108 1.00 76.31 171 ALA A CA 1
ATOM 1381 C C . ALA A 1 171 ? 9.349 -17.049 -22.032 1.00 76.31 171 ALA A C 1
ATOM 1383 O O . ALA A 1 171 ? 10.370 -16.656 -21.452 1.00 76.31 171 ALA A O 1
ATOM 1384 N N . PRO A 1 172 ? 9.272 -18.261 -22.608 1.00 68.88 172 PRO A N 1
ATOM 1385 C CA . PRO A 1 172 ? 10.431 -19.132 -22.690 1.00 68.88 172 PRO A CA 1
ATOM 1386 C C . PRO A 1 172 ? 11.549 -18.385 -23.414 1.00 68.88 172 PRO A C 1
ATOM 1388 O O . PRO A 1 172 ? 11.304 -17.711 -24.421 1.00 68.88 172 PRO A O 1
ATOM 1391 N N . ALA A 1 173 ? 12.769 -18.478 -22.882 1.00 67.75 173 ALA A N 1
ATOM 1392 C CA . ALA A 1 173 ? 13.929 -17.914 -23.550 1.00 67.75 173 ALA A CA 1
ATOM 1393 C C . ALA A 1 173 ? 13.959 -18.467 -24.977 1.00 67.75 173 ALA A C 1
ATOM 1395 O O . ALA A 1 173 ? 13.931 -19.686 -25.173 1.00 67.75 173 ALA A O 1
ATOM 1396 N N . LEU A 1 174 ? 13.974 -17.570 -25.968 1.00 66.75 174 LEU A N 1
ATOM 1397 C CA . LEU A 1 174 ? 14.205 -17.988 -27.343 1.00 66.75 174 LEU A CA 1
ATOM 1398 C C . LEU A 1 174 ? 15.486 -18.826 -27.340 1.00 66.75 174 LEU A C 1
ATOM 1400 O O . LEU A 1 174 ? 16.443 -18.431 -26.659 1.00 66.75 174 LEU A O 1
ATOM 1404 N N . PRO A 1 175 ? 15.509 -19.974 -28.042 1.00 63.09 175 PRO A N 1
ATOM 1405 C CA . PRO A 1 175 ? 16.723 -20.762 -28.131 1.00 63.09 175 PRO A CA 1
ATOM 1406 C C . PRO A 1 175 ? 17.841 -19.812 -28.539 1.00 63.09 175 PRO A C 1
ATOM 1408 O O . PRO A 1 175 ? 17.657 -19.009 -29.462 1.00 63.09 175 PRO A O 1
ATOM 1411 N N . ALA A 1 176 ? 18.960 -19.856 -27.803 1.00 55.25 176 ALA A N 1
ATOM 1412 C CA . ALA A 1 176 ? 20.147 -19.093 -28.166 1.00 55.25 176 ALA A CA 1
ATOM 1413 C C . ALA A 1 176 ? 20.332 -19.281 -29.671 1.00 55.25 176 ALA A C 1
ATOM 1415 O O . ALA A 1 176 ? 20.232 -20.438 -30.094 1.00 55.25 176 ALA A O 1
ATOM 1416 N N . PRO A 1 177 ? 20.489 -18.202 -30.471 1.00 55.22 177 PRO A N 1
ATOM 1417 C CA . PRO A 1 177 ? 20.549 -18.310 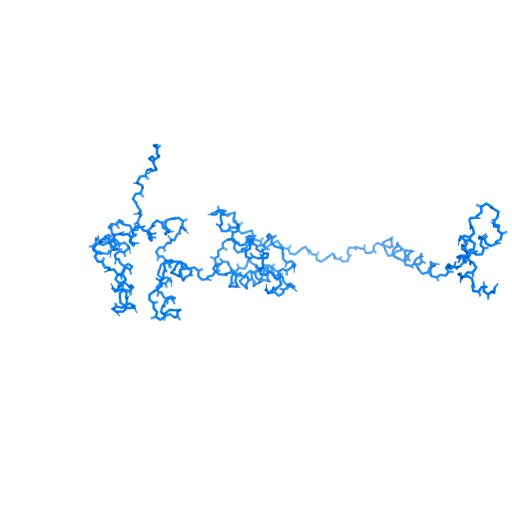-31.922 1.00 55.22 177 PRO A CA 1
ATOM 1418 C C . PRO A 1 177 ? 21.561 -19.400 -32.219 1.00 55.22 177 PRO A C 1
ATOM 1420 O O . PRO A 1 177 ? 22.742 -19.235 -31.921 1.00 55.22 177 PRO A O 1
ATOM 1423 N N . SER A 1 178 ? 21.060 -20.562 -32.640 1.00 51.62 178 SER A N 1
ATOM 1424 C CA . SER A 1 178 ? 21.750 -21.835 -32.465 1.00 51.62 178 SER A CA 1
ATOM 1425 C C . SER A 1 178 ? 22.812 -21.911 -33.529 1.00 51.62 178 SER A C 1
ATOM 1427 O O . SER A 1 178 ? 22.563 -22.518 -34.565 1.00 51.62 178 SER A O 1
ATOM 1429 N N . SER A 1 179 ? 23.896 -21.145 -33.359 1.00 49.78 179 SER A N 1
ATOM 1430 C CA . SER A 1 179 ? 24.792 -20.765 -34.445 1.00 49.78 179 SER A CA 1
ATOM 1431 C C . SER A 1 179 ? 23.984 -20.634 -35.733 1.00 49.78 179 SER A C 1
ATOM 1433 O O . SER A 1 179 ? 24.166 -21.469 -36.620 1.00 49.78 179 SER A O 1
ATOM 1435 N N . ALA A 1 180 ? 22.969 -19.746 -35.767 1.00 47.00 180 ALA A N 1
ATOM 1436 C CA . ALA A 1 180 ? 22.222 -19.478 -36.998 1.00 47.00 180 ALA A CA 1
ATOM 1437 C C . ALA A 1 180 ? 23.298 -19.368 -38.057 1.00 47.00 180 ALA A C 1
ATOM 1439 O O . ALA A 1 180 ? 24.162 -18.508 -37.858 1.00 47.00 180 ALA A O 1
ATOM 1440 N N . ARG A 1 181 ? 23.356 -20.373 -38.964 1.00 49.22 181 ARG A N 1
ATOM 1441 C CA . ARG A 1 181 ? 24.570 -20.724 -39.715 1.00 49.22 181 ARG A CA 1
ATOM 1442 C C . ARG A 1 181 ? 25.254 -19.411 -39.995 1.00 49.22 181 ARG A C 1
ATOM 1444 O O . ARG A 1 181 ? 24.626 -18.553 -40.618 1.00 49.22 181 ARG A O 1
ATOM 1451 N N . GLN A 1 182 ? 26.473 -19.220 -39.490 1.00 52.59 182 GLN A N 1
ATOM 1452 C CA . GLN A 1 182 ? 27.361 -18.282 -40.149 1.00 52.59 182 GLN A CA 1
ATOM 1453 C C . GLN A 1 182 ? 27.472 -18.860 -41.556 1.00 52.59 182 GLN A C 1
ATOM 1455 O O . GLN A 1 182 ? 28.324 -19.694 -41.838 1.00 52.59 182 GLN A O 1
ATOM 1460 N N . THR A 1 183 ? 26.487 -18.557 -42.401 1.00 55.56 183 THR A N 1
ATOM 1461 C CA . THR A 1 183 ? 26.524 -18.814 -43.818 1.00 55.56 183 THR A CA 1
ATOM 1462 C C . THR A 1 183 ? 27.834 -18.191 -44.225 1.00 55.56 183 THR A C 1
ATOM 1464 O O . THR A 1 183 ? 28.154 -17.104 -43.733 1.00 55.56 183 THR A O 1
ATOM 1467 N N . GLU A 1 184 ? 28.621 -18.873 -45.046 1.00 59.16 184 GLU A N 1
ATOM 1468 C CA . GLU A 1 184 ? 29.924 -18.356 -45.466 1.00 59.16 184 GLU A CA 1
ATOM 1469 C C . GLU A 1 184 ? 29.808 -16.883 -45.891 1.00 59.16 184 GLU A C 1
ATOM 1471 O O . GLU A 1 184 ? 30.605 -16.067 -45.453 1.00 59.16 184 GLU A O 1
ATOM 1476 N N . GLN A 1 185 ? 28.685 -16.515 -46.519 1.00 60.00 185 GLN A N 1
ATOM 1477 C CA . GLN A 1 185 ? 28.267 -15.144 -46.834 1.00 60.00 185 GLN A CA 1
ATOM 1478 C C . GLN A 1 185 ? 28.262 -14.143 -45.658 1.00 60.00 185 GLN A C 1
ATOM 1480 O O . GLN A 1 185 ? 28.668 -13.000 -45.827 1.00 60.00 185 GLN A O 1
ATOM 1485 N N . GLY A 1 186 ? 27.808 -14.524 -44.463 1.00 64.31 186 GLY A N 1
ATOM 1486 C CA . GLY A 1 186 ? 27.773 -13.653 -43.281 1.00 64.31 186 GLY A CA 1
ATOM 1487 C C . GLY A 1 186 ? 29.150 -13.484 -42.634 1.00 64.31 186 GLY A C 1
ATOM 1488 O O . GLY A 1 186 ? 29.507 -12.389 -42.198 1.00 64.31 186 GLY A O 1
ATOM 1489 N N . ALA A 1 187 ? 29.955 -14.551 -42.623 1.00 69.88 187 ALA A N 1
ATOM 1490 C CA . ALA A 1 187 ? 31.347 -14.487 -42.183 1.00 69.88 187 ALA A CA 1
ATOM 1491 C C . ALA A 1 187 ? 32.214 -13.697 -43.179 1.00 69.88 187 ALA A C 1
ATOM 1493 O O . ALA A 1 187 ? 33.075 -12.916 -42.775 1.00 69.88 187 ALA A O 1
ATOM 1494 N N . GLU A 1 188 ? 31.957 -13.859 -44.474 1.00 70.81 188 GLU A N 1
ATOM 1495 C CA . GLU A 1 188 ? 32.609 -13.143 -45.566 1.00 70.81 188 GLU A CA 1
ATOM 1496 C C . GLU A 1 188 ? 32.227 -11.660 -45.564 1.00 70.81 188 GLU A C 1
ATOM 1498 O O . GLU A 1 188 ? 33.120 -10.819 -45.586 1.00 70.81 188 GLU A O 1
ATOM 1503 N N . ALA A 1 189 ? 30.948 -11.317 -45.371 1.00 76.00 189 ALA A N 1
ATOM 1504 C CA . ALA A 1 189 ? 30.507 -9.931 -45.202 1.00 76.00 189 ALA A CA 1
ATOM 1505 C C . ALA A 1 189 ? 31.161 -9.251 -43.983 1.00 76.00 189 ALA A C 1
ATOM 1507 O O . ALA A 1 189 ? 31.594 -8.101 -44.070 1.00 76.00 189 ALA A O 1
ATOM 1508 N N . MET A 1 190 ? 31.301 -9.963 -42.857 1.00 73.56 190 MET A N 1
ATOM 1509 C CA . MET A 1 190 ? 32.001 -9.460 -41.665 1.00 73.56 190 MET A CA 1
ATOM 1510 C C . MET A 1 190 ? 33.506 -9.276 -41.897 1.00 73.56 190 MET A C 1
ATOM 1512 O O . MET A 1 190 ? 34.083 -8.270 -41.464 1.00 73.56 190 MET A O 1
ATOM 1516 N N . ARG A 1 191 ? 34.153 -10.215 -42.600 1.00 77.31 191 ARG A N 1
ATOM 1517 C CA . ARG A 1 191 ? 35.561 -10.096 -43.012 1.00 77.31 191 ARG A CA 1
ATOM 1518 C C . ARG A 1 191 ? 35.754 -8.925 -43.964 1.00 77.31 191 ARG A C 1
ATOM 1520 O O . ARG A 1 191 ? 36.655 -8.127 -43.738 1.00 77.31 191 ARG A O 1
ATOM 1527 N N . GLU A 1 192 ? 34.881 -8.755 -44.950 1.00 78.25 192 GLU A N 1
ATOM 1528 C CA . GLU A 1 192 ? 34.929 -7.643 -45.896 1.00 78.25 192 GLU A CA 1
ATOM 1529 C C . GLU A 1 192 ? 34.716 -6.295 -45.188 1.00 78.25 192 GLU A C 1
ATOM 1531 O O . GLU A 1 192 ? 35.445 -5.336 -45.449 1.00 78.25 192 GLU A O 1
ATOM 1536 N N . MET A 1 193 ? 33.781 -6.213 -44.233 1.00 75.19 193 MET A N 1
ATOM 1537 C CA . MET A 1 193 ? 33.585 -5.017 -43.402 1.00 75.19 193 MET A CA 1
ATOM 1538 C C . MET A 1 193 ? 34.826 -4.691 -42.570 1.00 75.19 193 MET A C 1
ATOM 1540 O O . MET A 1 193 ? 35.260 -3.537 -42.524 1.00 75.19 193 MET A O 1
ATOM 1544 N N . THR A 1 194 ? 35.427 -5.706 -41.950 1.00 74.75 194 THR A N 1
ATOM 1545 C CA . THR A 1 194 ? 36.628 -5.546 -41.123 1.00 74.75 194 THR A CA 1
ATOM 1546 C C . THR A 1 194 ? 37.824 -5.157 -41.988 1.00 74.75 194 THR A C 1
ATOM 1548 O O . THR A 1 194 ? 38.579 -4.254 -41.636 1.00 74.75 194 THR A O 1
ATOM 1551 N N . GLN A 1 195 ? 37.956 -5.742 -43.175 1.00 72.31 195 GLN A N 1
ATOM 1552 C CA . GLN A 1 195 ? 39.014 -5.424 -44.120 1.00 72.31 195 GLN A CA 1
ATOM 1553 C C . GLN A 1 195 ? 38.841 -4.022 -44.711 1.00 72.31 195 GLN A C 1
ATOM 1555 O O . GLN A 1 195 ? 39.819 -3.288 -44.797 1.00 72.31 195 GLN A O 1
ATOM 1560 N N . LYS A 1 196 ? 37.612 -3.570 -44.999 1.00 72.88 196 LYS A N 1
ATOM 1561 C CA . LYS A 1 196 ? 37.322 -2.165 -45.349 1.00 72.88 196 LYS A CA 1
ATOM 1562 C C . LYS A 1 196 ? 37.650 -1.205 -44.202 1.00 72.88 196 LYS A C 1
ATOM 1564 O O . LYS A 1 196 ? 38.158 -0.113 -44.458 1.00 72.88 196 LYS A O 1
ATOM 1569 N N . ALA A 1 197 ? 37.397 -1.586 -42.950 1.00 66.88 197 ALA A N 1
ATOM 1570 C CA . ALA A 1 197 ? 37.736 -0.774 -41.782 1.00 66.88 197 ALA A CA 1
ATOM 1571 C C . ALA A 1 197 ? 39.257 -0.689 -41.549 1.00 66.88 197 ALA A C 1
ATOM 1573 O O . ALA A 1 197 ? 39.777 0.392 -41.272 1.00 66.88 197 ALA A O 1
ATOM 1574 N N . ILE A 1 198 ? 39.982 -1.795 -41.738 1.00 66.00 198 ILE A N 1
ATOM 1575 C CA . ILE A 1 198 ? 41.449 -1.841 -41.672 1.00 66.00 198 ILE A CA 1
ATOM 1576 C C . ILE A 1 198 ? 42.064 -1.048 -42.834 1.00 66.00 198 ILE A C 1
ATOM 1578 O O . ILE A 1 198 ? 42.975 -0.256 -42.618 1.00 66.00 198 ILE A O 1
ATOM 1582 N N . ASN A 1 199 ? 41.524 -1.160 -44.049 1.00 62.03 199 ASN A N 1
ATOM 1583 C CA . ASN A 1 199 ? 42.031 -0.428 -45.212 1.00 62.03 199 ASN A CA 1
ATOM 1584 C C . ASN A 1 199 ? 41.765 1.092 -45.108 1.00 62.03 199 ASN A C 1
ATOM 1586 O O . ASN A 1 199 ? 42.504 1.907 -45.655 1.00 62.03 199 ASN A O 1
ATOM 1590 N N . ARG A 1 200 ? 40.757 1.511 -44.327 1.00 57.69 200 ARG A N 1
ATOM 1591 C CA . ARG A 1 200 ? 40.541 2.927 -43.975 1.00 57.69 200 ARG A CA 1
ATOM 1592 C C . ARG A 1 200 ? 41.617 3.498 -43.042 1.00 57.69 200 ARG A C 1
ATOM 1594 O O . ARG A 1 200 ? 41.839 4.704 -43.104 1.00 57.69 200 ARG A O 1
ATOM 1601 N N . LYS A 1 201 ? 42.310 2.677 -42.237 1.00 55.94 201 LYS A N 1
ATOM 1602 C CA . LYS A 1 201 ? 43.424 3.120 -41.368 1.00 55.94 201 LYS A CA 1
ATOM 1603 C C . LYS A 1 201 ? 44.695 3.516 -42.139 1.00 55.94 201 LYS A C 1
ATOM 1605 O O . LYS A 1 201 ? 45.575 4.123 -41.544 1.00 55.94 201 LYS A O 1
ATOM 1610 N N . GLY A 1 202 ? 44.790 3.203 -43.435 1.00 57.28 202 GLY A N 1
ATOM 1611 C CA . GLY A 1 202 ? 45.912 3.593 -44.300 1.00 57.28 202 GLY A CA 1
ATOM 1612 C C . GLY A 1 202 ? 45.665 4.843 -45.151 1.00 57.28 202 GLY A C 1
ATOM 1613 O O . GLY A 1 202 ? 46.521 5.216 -45.950 1.00 57.28 202 GLY A O 1
ATOM 1614 N N . ARG A 1 203 ? 44.494 5.488 -45.038 1.00 61.62 203 ARG A N 1
ATOM 1615 C CA . ARG A 1 203 ? 44.181 6.683 -45.833 1.00 61.62 203 ARG A CA 1
ATOM 1616 C C . ARG A 1 203 ? 44.925 7.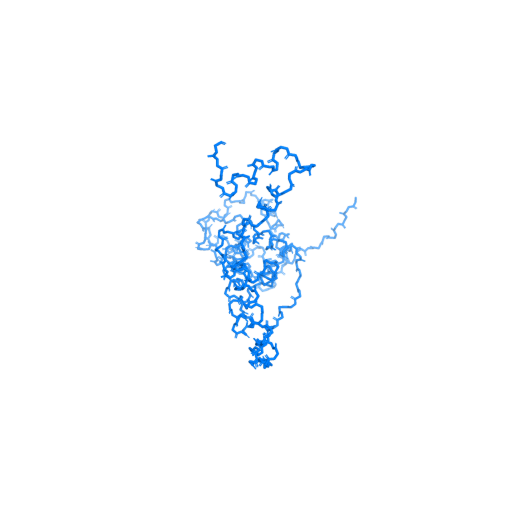880 -45.253 1.00 61.62 203 ARG A C 1
ATOM 1618 O O . ARG A 1 203 ? 44.706 8.237 -44.103 1.00 61.62 203 ARG A O 1
ATOM 1625 N N . ASP A 1 204 ? 45.774 8.505 -46.063 1.00 71.88 204 ASP A N 1
ATOM 1626 C CA . ASP A 1 204 ? 46.526 9.693 -45.666 1.00 71.88 204 ASP A CA 1
ATOM 1627 C C . ASP A 1 204 ? 45.573 10.813 -45.217 1.00 71.88 204 ASP A C 1
ATOM 1629 O O . ASP A 1 204 ? 44.935 11.495 -46.025 1.00 71.88 204 ASP A O 1
ATOM 1633 N N . HIS A 1 205 ? 45.475 10.997 -43.900 1.00 68.75 205 HIS A N 1
ATOM 1634 C CA . HIS A 1 205 ? 44.595 11.970 -43.260 1.00 68.75 205 HIS A CA 1
ATOM 1635 C C . HIS A 1 205 ? 44.959 13.429 -43.595 1.00 68.75 205 HIS A C 1
ATOM 1637 O O . HIS A 1 205 ? 44.188 14.333 -43.273 1.00 68.75 205 HIS A O 1
ATOM 1643 N N . LYS A 1 206 ? 46.097 13.669 -44.263 1.00 80.38 206 LYS A N 1
ATOM 1644 C CA . LYS A 1 206 ? 46.562 14.983 -44.730 1.00 80.38 206 LYS A CA 1
ATOM 1645 C C . LYS A 1 206 ? 46.428 15.167 -46.246 1.00 80.38 206 LYS A C 1
ATOM 1647 O O . LYS A 1 206 ? 46.776 16.231 -46.757 1.00 80.38 206 LYS A O 1
ATOM 1652 N N . ALA A 1 207 ? 45.889 14.184 -46.975 1.00 79.06 207 ALA A N 1
ATOM 1653 C CA . ALA A 1 207 ? 45.709 14.272 -48.427 1.00 79.06 207 ALA A CA 1
ATOM 1654 C C . ALA A 1 207 ? 44.859 15.484 -48.841 1.00 79.06 207 ALA A C 1
ATOM 1656 O O . ALA A 1 207 ? 45.228 16.203 -49.766 1.00 79.06 207 ALA A O 1
ATOM 1657 N N . TRP A 1 208 ? 43.779 15.765 -48.102 1.00 81.19 208 TRP A N 1
ATOM 1658 C CA . TRP A 1 208 ? 42.914 16.925 -48.342 1.00 81.19 208 TRP A CA 1
ATOM 1659 C C . TRP A 1 208 ? 43.682 18.255 -48.262 1.00 81.19 208 TRP A C 1
ATOM 1661 O O . TRP A 1 208 ? 43.427 19.162 -49.051 1.00 81.19 208 TRP A O 1
ATOM 1671 N N . ALA A 1 209 ? 44.648 18.360 -47.344 1.00 83.19 209 ALA A N 1
ATOM 1672 C CA . ALA A 1 209 ? 45.440 19.564 -47.150 1.00 83.19 209 ALA A CA 1
ATOM 1673 C C . ALA A 1 209 ? 46.440 19.763 -48.299 1.00 83.19 209 ALA A C 1
ATOM 1675 O O . ALA A 1 209 ? 46.541 20.866 -48.830 1.00 83.19 209 ALA A O 1
ATOM 1676 N N . ARG A 1 210 ? 47.100 18.693 -48.770 1.00 84.62 210 ARG A N 1
ATOM 1677 C CA . ARG A 1 210 ? 47.993 18.775 -49.942 1.00 84.62 210 ARG A CA 1
ATOM 1678 C C . ARG A 1 210 ? 47.242 19.155 -51.221 1.00 84.62 210 ARG A C 1
ATOM 1680 O O . ARG A 1 210 ? 47.753 19.951 -51.998 1.00 84.62 210 ARG A O 1
ATOM 1687 N N . THR A 1 211 ? 46.016 18.660 -51.409 1.00 84.94 211 THR A N 1
ATOM 1688 C CA . THR A 1 211 ? 45.164 19.044 -52.550 1.00 84.94 211 THR A CA 1
ATOM 1689 C C . THR A 1 211 ? 44.809 20.533 -52.534 1.00 84.94 211 THR A C 1
ATOM 1691 O O . THR A 1 211 ? 44.813 21.181 -53.577 1.00 84.94 211 THR A O 1
ATOM 1694 N N . ILE A 1 212 ? 44.535 21.100 -51.356 1.00 85.00 212 ILE A N 1
ATOM 1695 C CA . ILE A 1 212 ? 44.240 22.534 -51.214 1.00 85.00 212 ILE A CA 1
ATOM 1696 C C . ILE A 1 212 ? 45.479 23.392 -51.501 1.00 85.00 212 ILE A C 1
ATOM 1698 O O . ILE A 1 212 ? 45.350 24.450 -52.109 1.00 85.00 212 ILE A O 1
ATOM 1702 N N . LEU A 1 213 ? 46.671 22.939 -51.100 1.00 83.88 213 LEU A N 1
ATOM 1703 C CA . LEU A 1 213 ? 47.924 23.654 -51.369 1.00 83.88 213 LEU A CA 1
ATOM 1704 C C . LEU A 1 213 ? 48.349 23.577 -52.842 1.00 83.88 213 LEU A C 1
ATOM 1706 O O . LEU A 1 213 ? 48.957 24.520 -53.338 1.00 83.88 213 LEU A O 1
ATOM 1710 N N . SER A 1 214 ? 48.003 22.497 -53.555 1.00 84.19 214 SER A N 1
ATOM 1711 C CA . SER A 1 214 ? 48.316 22.356 -54.985 1.00 84.19 214 SER A CA 1
ATOM 1712 C C . SER A 1 214 ? 47.487 23.259 -55.905 1.00 84.19 214 SER A C 1
ATOM 1714 O O . SER A 1 214 ? 47.950 23.583 -56.995 1.00 84.19 214 SER A O 1
ATOM 1716 N N . ASP A 1 215 ? 46.289 23.683 -55.481 1.00 82.19 215 ASP A N 1
ATOM 1717 C CA . ASP A 1 215 ? 45.467 24.653 -56.217 1.00 82.19 215 ASP A CA 1
ATOM 1718 C C . ASP A 1 215 ? 44.712 25.605 -55.264 1.00 82.19 215 ASP A C 1
ATOM 1720 O O . ASP A 1 215 ? 43.550 25.375 -54.907 1.00 82.19 215 ASP A O 1
ATOM 1724 N N . PRO A 1 216 ? 45.368 26.693 -54.821 1.00 74.69 216 PRO A N 1
ATOM 1725 C CA . PRO A 1 216 ? 44.779 27.643 -53.883 1.00 74.69 216 PRO A CA 1
ATOM 1726 C C . PRO A 1 216 ? 43.828 28.656 -54.549 1.00 74.69 216 PRO A C 1
ATOM 1728 O O . PRO A 1 216 ? 43.243 29.491 -53.851 1.00 74.69 216 PRO A O 1
ATOM 1731 N N . LYS A 1 217 ? 43.646 28.629 -55.879 1.00 75.56 217 LYS A N 1
ATOM 1732 C CA . LYS A 1 217 ? 42.804 29.616 -56.574 1.00 75.56 217 LYS A CA 1
ATOM 1733 C C . LYS A 1 217 ? 41.338 29.476 -56.150 1.00 75.56 217 LYS A C 1
ATOM 1735 O O . LYS A 1 217 ? 40.753 28.401 -56.176 1.00 75.56 217 LYS A O 1
ATOM 1740 N N . GLY A 1 218 ? 40.736 30.591 -55.731 1.00 74.50 218 GLY A N 1
ATOM 1741 C CA . GLY A 1 218 ? 39.342 30.639 -55.270 1.00 74.50 218 GLY A CA 1
ATOM 1742 C C . GLY A 1 218 ? 39.106 30.093 -53.855 1.00 74.50 218 GLY A C 1
ATOM 1743 O O . GLY A 1 218 ? 37.960 30.046 -53.409 1.00 74.50 218 GLY A O 1
ATOM 1744 N N . ARG A 1 219 ? 40.157 29.696 -53.122 1.00 82.31 219 ARG A N 1
ATOM 1745 C CA . ARG A 1 219 ? 40.050 29.278 -51.717 1.00 82.31 219 ARG A CA 1
ATOM 1746 C C . ARG A 1 219 ? 40.220 30.472 -50.787 1.00 82.31 219 ARG A C 1
ATOM 1748 O O . ARG A 1 219 ? 41.025 31.366 -51.031 1.00 82.31 219 ARG A O 1
ATOM 1755 N N . THR A 1 220 ? 39.454 30.488 -49.699 1.00 83.81 220 THR A N 1
ATOM 1756 C CA . THR A 1 220 ? 39.557 31.563 -48.711 1.00 83.81 220 THR A CA 1
ATOM 1757 C C . THR A 1 220 ? 40.891 31.471 -47.959 1.00 83.81 220 THR A C 1
ATOM 1759 O O . THR A 1 220 ? 41.366 30.361 -47.689 1.00 83.81 220 THR A O 1
ATOM 1762 N N . PRO A 1 221 ? 41.488 32.605 -47.550 1.00 82.19 221 PRO A N 1
ATOM 1763 C CA . PRO A 1 221 ? 42.767 32.613 -46.834 1.00 82.19 221 PRO A CA 1
ATOM 1764 C C . PRO A 1 221 ? 42.780 31.740 -45.568 1.00 82.19 221 PRO A C 1
ATOM 1766 O O . PRO A 1 221 ? 43.792 31.124 -45.243 1.00 82.19 221 PRO A O 1
ATOM 1769 N N . GLY A 1 222 ? 41.638 31.621 -44.878 1.00 84.31 222 GLY A N 1
ATOM 1770 C CA . GLY A 1 222 ? 41.497 30.757 -43.702 1.00 84.31 222 GLY A CA 1
ATOM 1771 C C . GLY A 1 222 ? 41.654 29.263 -44.012 1.00 84.31 222 GLY A C 1
ATOM 1772 O O . GLY A 1 222 ? 42.306 28.547 -43.254 1.00 84.31 222 GLY A O 1
ATOM 1773 N N . ILE A 1 223 ? 41.126 28.801 -45.150 1.00 83.00 223 ILE A N 1
ATOM 1774 C CA . ILE A 1 223 ? 41.222 27.397 -45.580 1.00 83.00 223 ILE A CA 1
ATOM 1775 C C . ILE A 1 223 ? 42.660 27.046 -45.978 1.00 83.00 223 ILE A C 1
ATOM 1777 O O . ILE A 1 223 ? 43.142 25.964 -45.645 1.00 83.00 223 ILE A O 1
ATOM 1781 N N . VAL A 1 224 ? 43.367 27.971 -46.632 1.00 84.12 224 VAL A N 1
ATOM 1782 C CA . VAL A 1 224 ? 44.781 27.786 -46.997 1.00 84.12 224 VAL A CA 1
ATOM 1783 C C . VAL A 1 224 ? 45.650 27.688 -45.739 1.00 84.12 224 VAL A C 1
ATOM 1785 O O . VAL A 1 224 ? 46.446 26.760 -45.617 1.00 84.12 224 VAL A O 1
ATOM 1788 N N . ARG A 1 225 ? 45.424 28.559 -44.746 1.00 85.06 225 ARG A N 1
ATOM 1789 C CA . ARG A 1 225 ? 46.172 28.544 -43.477 1.00 85.06 225 ARG A CA 1
ATOM 1790 C C . ARG A 1 225 ? 45.945 27.264 -42.669 1.00 85.06 225 ARG A C 1
ATOM 1792 O O . ARG A 1 225 ? 46.870 26.733 -42.061 1.00 85.06 225 ARG A O 1
ATOM 1799 N N . MET A 1 226 ? 44.716 26.745 -42.681 1.00 84.44 226 MET A N 1
ATOM 1800 C CA . MET A 1 226 ? 44.386 25.452 -42.074 1.00 84.44 226 MET A CA 1
ATOM 1801 C C . MET A 1 226 ? 45.091 24.284 -42.772 1.00 84.44 226 MET A C 1
ATOM 1803 O O . MET A 1 226 ? 45.559 23.369 -42.097 1.00 84.44 226 MET A O 1
ATOM 1807 N N . ALA A 1 227 ? 45.186 24.309 -44.104 1.00 85.69 227 ALA A N 1
ATOM 1808 C CA . ALA A 1 227 ? 45.891 23.281 -44.862 1.00 85.69 227 ALA A CA 1
ATOM 1809 C C . ALA A 1 227 ? 47.409 23.299 -44.584 1.00 85.69 227 ALA A C 1
ATOM 1811 O O . ALA A 1 227 ? 47.988 22.242 -44.341 1.00 85.69 227 ALA A O 1
ATOM 1812 N N . GLN A 1 228 ? 48.031 24.483 -44.517 1.00 85.62 228 GLN A N 1
ATOM 1813 C CA . GLN A 1 228 ? 49.447 24.649 -44.138 1.00 85.62 228 GLN A CA 1
ATOM 1814 C C . GLN A 1 228 ? 49.728 24.095 -42.731 1.00 85.62 228 GLN A C 1
ATOM 1816 O O . GLN A 1 228 ? 50.616 23.259 -42.544 1.00 85.62 228 GLN A O 1
ATOM 1821 N N . ALA A 1 229 ? 48.889 24.461 -41.754 1.00 85.19 229 ALA A N 1
ATOM 1822 C CA . ALA A 1 229 ? 48.998 23.970 -40.380 1.00 85.19 229 ALA A CA 1
ATOM 1823 C C . ALA A 1 229 ? 48.829 22.441 -40.273 1.00 85.19 229 ALA A C 1
ATOM 1825 O O . ALA A 1 229 ? 49.507 21.795 -39.477 1.00 85.19 229 ALA A O 1
ATOM 1826 N N . ALA A 1 230 ? 47.958 21.840 -41.091 1.00 82.25 230 ALA A N 1
ATOM 1827 C CA . ALA A 1 230 ? 47.737 20.394 -41.098 1.00 82.25 230 ALA A CA 1
ATOM 1828 C C . ALA A 1 230 ? 48.933 19.602 -41.666 1.00 82.25 230 ALA A C 1
ATOM 1830 O O . ALA A 1 230 ? 49.211 18.483 -41.214 1.00 82.25 230 ALA A O 1
ATOM 1831 N N . VAL A 1 231 ? 49.659 20.159 -42.643 1.00 83.94 231 VAL A N 1
ATOM 1832 C CA . VAL A 1 231 ? 50.831 19.508 -43.260 1.00 83.94 231 VAL A CA 1
ATOM 1833 C C . VAL A 1 231 ? 52.114 19.741 -42.451 1.00 83.94 231 VAL A C 1
ATOM 1835 O O . VAL A 1 231 ? 52.993 18.885 -42.491 1.00 83.94 231 VAL A O 1
ATOM 1838 N N . GLY A 1 232 ? 52.160 20.770 -41.598 1.00 75.50 232 GLY A N 1
ATOM 1839 C CA . GLY A 1 232 ? 53.302 21.069 -40.721 1.00 75.50 232 GLY A CA 1
ATOM 1840 C C . GLY A 1 232 ? 54.298 22.064 -41.322 1.00 75.50 232 GLY A C 1
ATOM 1841 O O . GLY A 1 232 ? 55.376 22.256 -40.770 1.00 75.50 232 GLY A O 1
ATOM 1842 N N . GLU A 1 233 ? 53.935 22.709 -42.429 1.00 60.12 233 GLU A N 1
ATOM 1843 C CA . GLU A 1 233 ? 54.665 23.847 -42.983 1.00 60.12 233 GLU A CA 1
ATOM 1844 C C . GLU A 1 233 ? 54.189 25.111 -42.260 1.00 60.12 233 GLU A C 1
ATOM 1846 O O . GLU A 1 233 ? 53.197 25.733 -42.638 1.00 60.12 233 GLU A O 1
ATOM 1851 N N . GLN A 1 234 ? 54.862 25.464 -41.166 1.00 45.25 234 GLN A N 1
ATOM 1852 C CA . GLN A 1 234 ? 54.806 26.815 -40.617 1.00 45.25 234 GLN A CA 1
ATOM 1853 C C . GLN A 1 234 ? 56.191 27.451 -40.701 1.00 45.25 234 GLN A C 1
ATOM 1855 O O . GLN A 1 234 ? 57.104 27.065 -39.973 1.00 45.25 234 GLN A O 1
ATOM 1860 N N . ALA A 1 235 ? 56.289 28.453 -41.570 1.00 38.50 235 ALA A N 1
ATOM 1861 C CA . ALA A 1 235 ? 56.828 29.765 -41.236 1.00 38.50 235 ALA A CA 1
ATOM 1862 C C . ALA A 1 235 ? 55.939 30.807 -41.927 1.00 38.50 235 ALA A C 1
ATOM 1864 O O . ALA A 1 235 ? 55.789 30.708 -43.166 1.00 38.50 235 ALA A O 1
#

Organism: NCBI:txid323284

Secondary structure (DSSP, 8-state):
---------GGGS--GGGTT--HHHHHHHHHHHHSTTTTGGG--SHHHHHHHHHHHHHHHHHTT--HHHHHHHHHHHHHH-SSPPPHHHHHHHH-GGGSHHHHHHHHHHHHHHHHTT-----SSHHHHHHHHHH-HHHHHHS-HHHHHHHHHHHHHHHHTT------PPPPPPPP--------HHHHHHHHHHHHHHHHHTTS-TTHHHHHHHH--TT--HHHHHHHHHHHT---

Sequence (235 aa):
MLSTFERESAWLKPVPKLDGKTLMEHLYARMDGLYPGKWKSNFVGEAAMSNWEQAWAEAFDEEGIRPVDVALGIQNSRRMYDWPPSLTEFLRACRPYLEPDVAFFEAVRGMQARERGERGEWSHPAIFHTAAAVGRFDLLNQAYQQMEGRWKKALHAQLALGAWPDIPDPAPALPAPSSARQTEQGAEAMREMTQKAINRKGRDHKAWARTILSDPKGRTPGIVRMAQAAVGEQA

Radius of gyration: 34.02 Å; chains: 1; bounding box: 84×54×84 Å